Protein AF-A0A0M4FE87-F1 (afdb_monomer_lite)

Structure (mmCIF, N/CA/C/O backbone):
data_AF-A0A0M4FE87-F1
#
_entry.id   AF-A0A0M4FE87-F1
#
loop_
_atom_site.group_PDB
_atom_site.id
_atom_site.type_symbol
_atom_site.label_atom_id
_atom_site.label_alt_id
_atom_site.label_comp_id
_atom_site.label_asym_id
_atom_site.label_entity_id
_atom_site.label_seq_id
_atom_site.pdbx_PDB_ins_code
_atom_site.Cartn_x
_atom_site.Cartn_y
_atom_site.Cartn_z
_atom_site.occupancy
_atom_site.B_iso_or_equiv
_atom_site.auth_seq_id
_atom_site.auth_comp_id
_atom_site.auth_asym_id
_atom_site.auth_atom_id
_atom_site.pdbx_PDB_model_num
ATOM 1 N N . MET A 1 1 ? -13.147 4.457 15.188 1.00 75.31 1 MET A N 1
ATOM 2 C CA . MET A 1 1 ? -12.138 5.137 14.355 1.00 75.31 1 MET A CA 1
ATOM 3 C C . MET A 1 1 ? -10.711 4.751 14.747 1.00 75.31 1 MET A C 1
ATOM 5 O O . MET A 1 1 ? -9.783 5.301 14.177 1.00 75.31 1 MET A O 1
ATOM 9 N N . ILE A 1 2 ? -10.506 3.809 15.681 1.00 89.44 2 ILE A N 1
ATOM 10 C CA . ILE A 1 2 ? -9.170 3.421 16.162 1.00 89.44 2 ILE A CA 1
ATOM 11 C C . ILE A 1 2 ? -8.354 2.750 15.044 1.00 89.44 2 ILE A C 1
ATOM 13 O O . ILE A 1 2 ? -7.208 3.130 14.808 1.00 89.44 2 ILE A O 1
ATOM 17 N N . TYR A 1 3 ? -8.971 1.835 14.291 1.00 93.88 3 TYR A N 1
ATOM 18 C CA . TYR A 1 3 ? -8.348 1.152 13.157 1.00 93.88 3 TYR A CA 1
ATOM 19 C C . TYR A 1 3 ? -7.984 2.132 12.033 1.00 93.88 3 TYR A C 1
ATOM 21 O O . TYR A 1 3 ? -6.895 2.043 11.464 1.00 93.88 3 TYR A O 1
ATOM 29 N N . ILE A 1 4 ? -8.859 3.100 11.734 1.00 94.62 4 ILE A N 1
ATOM 30 C CA . ILE A 1 4 ? -8.594 4.134 10.722 1.00 94.62 4 ILE A CA 1
ATOM 31 C C . ILE A 1 4 ? -7.387 4.975 11.130 1.00 94.62 4 ILE A C 1
ATOM 33 O O . ILE A 1 4 ? -6.476 5.142 10.322 1.00 94.62 4 ILE A O 1
ATOM 37 N N . GLU A 1 5 ? -7.343 5.491 12.363 1.00 94.88 5 GLU A N 1
ATOM 38 C CA . GLU A 1 5 ? -6.195 6.297 12.800 1.00 94.88 5 GLU A CA 1
ATOM 39 C C . GLU A 1 5 ? -4.892 5.490 12.755 1.00 94.88 5 GLU A C 1
ATOM 41 O O . GLU A 1 5 ? -3.869 6.013 12.310 1.00 94.88 5 GLU A O 1
ATOM 46 N N . LYS A 1 6 ? -4.928 4.207 13.147 1.00 96.19 6 LYS A N 1
ATOM 47 C CA . LYS A 1 6 ? -3.761 3.312 13.104 1.00 96.19 6 LYS A CA 1
ATOM 48 C C . LYS A 1 6 ? -3.289 3.035 11.673 1.00 96.19 6 LYS A C 1
ATOM 50 O O . LYS A 1 6 ? -2.085 2.976 11.417 1.00 96.19 6 LYS A O 1
ATOM 55 N N . LEU A 1 7 ? -4.209 2.909 10.715 1.00 97.31 7 LEU A N 1
ATOM 56 C CA . LEU A 1 7 ? -3.867 2.783 9.297 1.00 97.31 7 LEU A CA 1
ATOM 57 C C . LEU A 1 7 ? -3.213 4.065 8.771 1.00 97.31 7 LEU A C 1
ATOM 59 O O . LEU A 1 7 ? -2.173 4.008 8.115 1.00 97.31 7 LEU A O 1
ATOM 63 N N . ILE A 1 8 ? -3.808 5.225 9.063 1.00 97.56 8 ILE A N 1
ATOM 64 C CA . ILE A 1 8 ? -3.286 6.519 8.613 1.00 97.56 8 ILE A CA 1
ATOM 65 C C . ILE A 1 8 ? -1.895 6.775 9.197 1.00 97.56 8 ILE A C 1
ATOM 67 O O . ILE A 1 8 ? -0.996 7.170 8.451 1.00 97.56 8 ILE A O 1
ATOM 71 N N . SER A 1 9 ? -1.684 6.501 10.485 1.00 97.44 9 SER A N 1
ATOM 72 C CA . SER A 1 9 ? -0.366 6.640 11.110 1.00 97.44 9 SER A CA 1
ATOM 73 C C . SER A 1 9 ? 0.657 5.668 10.517 1.00 97.44 9 SER A C 1
ATOM 75 O O . SER A 1 9 ? 1.784 6.076 10.246 1.00 97.44 9 SER A O 1
ATOM 77 N N . SER A 1 10 ? 0.259 4.432 10.204 1.00 98.12 10 SER A N 1
ATOM 78 C CA . SER A 1 10 ? 1.128 3.444 9.546 1.00 98.12 10 SER A CA 1
ATOM 79 C C . SER A 1 10 ? 1.558 3.887 8.142 1.00 98.12 10 SER A C 1
ATOM 81 O O . SER A 1 10 ? 2.725 3.757 7.778 1.00 98.12 10 SER A O 1
ATOM 83 N N . LEU A 1 11 ? 0.653 4.478 7.355 1.00 97.56 11 LEU A N 1
ATOM 84 C CA . LEU A 1 11 ? 0.981 5.041 6.038 1.00 97.56 11 LEU A CA 1
ATOM 85 C C . LEU A 1 11 ? 1.910 6.261 6.140 1.00 97.56 11 LEU A C 1
ATOM 87 O O . LEU A 1 11 ? 2.809 6.431 5.314 1.00 97.56 11 LEU A O 1
ATOM 91 N N . GLN A 1 12 ? 1.715 7.107 7.156 1.00 97.19 12 GLN A N 1
ATOM 92 C CA . GLN A 1 12 ? 2.614 8.231 7.441 1.00 97.19 12 GLN A CA 1
ATOM 93 C C . GLN A 1 12 ? 4.005 7.751 7.848 1.00 97.19 12 GLN A C 1
ATOM 95 O O . GLN A 1 12 ? 5.005 8.281 7.359 1.00 97.19 12 GLN A O 1
ATOM 100 N N . GLU A 1 13 ? 4.068 6.749 8.723 1.00 97.88 13 GLU A N 1
ATOM 101 C CA . GLU A 1 13 ? 5.312 6.129 9.164 1.00 97.88 13 GLU A CA 1
ATOM 102 C C . GLU A 1 13 ? 6.061 5.521 7.980 1.00 97.88 13 GLU A C 1
ATOM 104 O O . GLU A 1 13 ? 7.249 5.791 7.812 1.00 97.88 13 GLU A O 1
ATOM 109 N N . TRP A 1 14 ? 5.359 4.792 7.111 1.00 97.62 14 TRP A N 1
ATOM 110 C CA . TRP A 1 14 ? 5.931 4.211 5.899 1.00 97.62 14 TRP A CA 1
ATOM 111 C C . TRP A 1 14 ? 6.527 5.292 4.997 1.00 97.62 14 TRP A C 1
ATOM 113 O O . TRP A 1 14 ? 7.702 5.228 4.635 1.00 97.62 14 TRP A O 1
ATOM 123 N N . ASN A 1 15 ? 5.759 6.350 4.723 1.00 96.12 15 ASN A N 1
ATOM 124 C CA . ASN A 1 15 ? 6.209 7.470 3.898 1.00 96.12 15 ASN A CA 1
ATOM 125 C C . ASN A 1 15 ? 7.463 8.149 4.475 1.00 96.12 15 ASN A C 1
ATOM 127 O O . ASN A 1 15 ? 8.320 8.601 3.718 1.00 96.12 15 ASN A O 1
ATOM 131 N N . LYS A 1 16 ? 7.575 8.214 5.806 1.00 96.44 16 LYS A N 1
ATOM 132 C CA . LYS A 1 16 ? 8.738 8.777 6.497 1.00 96.44 16 LYS A CA 1
ATOM 133 C C . LYS A 1 16 ? 9.947 7.837 6.474 1.00 96.44 16 LYS A C 1
ATOM 135 O O . LYS A 1 16 ? 11.055 8.320 6.270 1.00 96.44 16 LYS A O 1
ATOM 140 N N . LYS A 1 17 ? 9.751 6.536 6.715 1.00 96.31 17 LYS A N 1
ATOM 141 C CA . LYS A 1 17 ? 10.834 5.541 6.793 1.00 96.31 17 LYS A CA 1
ATOM 142 C C . LYS A 1 17 ? 11.481 5.279 5.433 1.00 96.31 17 LYS A C 1
ATOM 144 O O . LYS A 1 17 ? 12.700 5.186 5.373 1.00 96.31 17 LYS A O 1
ATOM 149 N N . VAL A 1 18 ? 10.689 5.201 4.360 1.00 94.31 18 VAL A N 1
ATOM 150 C CA . VAL A 1 18 ? 11.221 4.999 3.000 1.00 94.31 18 VAL A CA 1
ATOM 151 C C . VAL A 1 18 ? 11.892 6.277 2.469 1.00 94.31 18 VAL A C 1
ATOM 153 O O . VAL A 1 18 ? 12.924 6.212 1.808 1.00 94.31 18 VAL A O 1
ATOM 156 N N . GLY A 1 19 ? 11.352 7.455 2.795 1.00 90.12 19 GLY A N 1
ATOM 157 C CA . GLY A 1 19 ? 11.954 8.733 2.412 1.00 90.12 19 GLY A CA 1
ATOM 158 C C . GLY A 1 19 ? 11.876 9.016 0.906 1.00 90.12 19 GLY A C 1
ATOM 159 O O . GLY A 1 19 ? 10.850 8.772 0.270 1.00 90.12 19 GLY A O 1
ATOM 160 N N . GLU A 1 20 ? 12.942 9.596 0.348 1.00 84.81 20 GLU A N 1
ATOM 161 C CA . GLU A 1 20 ? 13.027 9.970 -1.075 1.00 84.81 20 GLU A CA 1
ATOM 162 C C . GLU A 1 20 ? 13.449 8.801 -1.981 1.00 84.81 20 GLU A C 1
ATOM 164 O O . GLU A 1 20 ? 13.150 8.802 -3.173 1.00 84.81 20 GLU A O 1
ATOM 169 N N . GLU A 1 21 ? 14.085 7.777 -1.411 1.00 83.12 21 GLU A N 1
ATOM 170 C CA . GLU A 1 21 ? 14.554 6.571 -2.100 1.00 83.12 21 GLU A CA 1
ATOM 171 C C . GLU A 1 21 ? 13.414 5.558 -2.293 1.00 83.12 21 GLU A C 1
ATOM 173 O O . GLU A 1 21 ? 13.375 4.492 -1.677 1.00 83.12 21 GLU A O 1
ATOM 178 N N . ARG A 1 22 ? 12.444 5.925 -3.138 1.00 91.56 22 ARG A N 1
ATOM 179 C CA . ARG A 1 22 ? 11.200 5.172 -3.339 1.00 91.56 22 ARG A CA 1
ATOM 180 C C . ARG A 1 22 ? 10.781 5.089 -4.800 1.00 91.56 22 ARG A C 1
ATOM 182 O O . ARG A 1 22 ? 11.026 6.000 -5.587 1.00 91.56 22 ARG A O 1
ATOM 189 N N . ILE A 1 23 ? 10.075 4.018 -5.135 1.00 93.44 23 ILE A N 1
ATOM 190 C CA . ILE A 1 23 ? 9.391 3.834 -6.420 1.00 93.44 23 ILE A CA 1
ATOM 191 C C . ILE A 1 23 ? 7.979 4.411 -6.332 1.00 93.44 23 ILE A C 1
ATOM 193 O O . ILE A 1 23 ? 7.503 5.078 -7.251 1.00 93.44 23 ILE A O 1
ATOM 197 N N . THR A 1 24 ? 7.300 4.150 -5.220 1.00 94.00 24 THR A N 1
ATOM 198 C CA . THR A 1 24 ? 5.885 4.435 -5.048 1.00 94.00 24 THR A CA 1
ATOM 199 C C . THR A 1 24 ? 5.715 5.685 -4.186 1.00 94.00 24 THR A C 1
ATOM 201 O O . THR A 1 24 ? 6.097 5.685 -3.022 1.00 94.00 24 THR A O 1
ATOM 204 N N . PRO A 1 25 ? 5.127 6.785 -4.681 1.00 93.25 25 PRO A N 1
ATOM 205 C CA . PRO A 1 25 ? 4.783 7.907 -3.815 1.00 93.25 25 PRO A CA 1
ATOM 206 C C . PRO A 1 25 ? 3.601 7.541 -2.903 1.00 93.25 25 PRO A C 1
ATOM 208 O O . PRO A 1 25 ? 2.735 6.751 -3.282 1.00 93.25 25 PRO A O 1
ATOM 211 N N . LEU A 1 26 ? 3.498 8.180 -1.731 1.00 93.50 26 LEU A N 1
ATOM 212 C CA . LEU A 1 26 ? 2.361 7.982 -0.817 1.00 93.50 26 LEU A CA 1
ATOM 213 C C . LEU A 1 26 ? 1.006 8.223 -1.499 1.00 93.50 26 LEU A C 1
ATOM 215 O O . LEU A 1 26 ? 0.054 7.482 -1.265 1.00 93.50 26 LEU A O 1
ATOM 219 N N . SER A 1 27 ? 0.925 9.237 -2.364 1.00 91.81 27 SER A N 1
ATOM 220 C CA . SER A 1 27 ? -0.273 9.495 -3.165 1.00 91.81 27 SER A CA 1
ATOM 221 C C . SER A 1 27 ? -0.641 8.300 -4.045 1.00 91.81 27 SER A C 1
ATOM 223 O O . SER A 1 27 ? -1.815 7.972 -4.128 1.00 91.81 27 SER A O 1
ATOM 225 N N . GLY A 1 28 ? 0.340 7.594 -4.619 1.00 91.31 28 GLY A N 1
ATOM 226 C CA . GLY A 1 28 ? 0.123 6.386 -5.416 1.00 91.31 28 GLY A CA 1
ATOM 227 C C . GLY A 1 28 ? -0.470 5.229 -4.608 1.00 91.31 28 GLY A C 1
ATOM 228 O O . GLY A 1 28 ? -1.444 4.619 -5.048 1.00 91.31 28 GLY A O 1
ATOM 229 N N . LEU A 1 29 ? 0.047 4.969 -3.400 1.00 92.06 29 LEU A N 1
ATOM 230 C CA . LEU A 1 29 ? -0.527 3.954 -2.501 1.00 92.06 29 LEU A CA 1
ATOM 231 C C . LEU A 1 29 ? -1.956 4.291 -2.082 1.00 92.06 29 LEU A C 1
ATOM 233 O O . LEU A 1 29 ? -2.827 3.424 -2.038 1.00 92.06 29 LEU A O 1
ATOM 237 N N . VAL A 1 30 ? -2.205 5.562 -1.780 1.00 92.12 30 VAL A N 1
ATOM 238 C CA . VAL A 1 30 ? -3.542 6.021 -1.417 1.00 92.12 30 VAL A CA 1
ATOM 239 C C . VAL A 1 30 ? -4.499 5.920 -2.600 1.00 92.12 30 VAL A C 1
ATOM 241 O O . VAL A 1 30 ? -5.620 5.451 -2.420 1.00 92.12 30 VAL A O 1
ATOM 244 N N . SER A 1 31 ? -4.075 6.305 -3.805 1.00 88.75 31 SER A N 1
ATOM 245 C CA . SER A 1 31 ? -4.880 6.140 -5.016 1.00 88.75 31 SER A CA 1
ATOM 246 C C . SER A 1 31 ? -5.240 4.676 -5.249 1.00 88.75 31 SER A C 1
ATOM 248 O O . SER A 1 31 ? -6.393 4.387 -5.552 1.00 88.75 31 SER A O 1
ATOM 250 N N . LEU A 1 32 ? -4.298 3.748 -5.048 1.00 90.38 32 LEU A N 1
ATOM 251 C CA . LEU A 1 32 ? -4.565 2.311 -5.133 1.00 90.38 32 LEU A CA 1
ATOM 252 C C . LEU A 1 32 ? -5.671 1.882 -4.154 1.00 90.38 32 LEU A C 1
ATOM 254 O O . LEU A 1 32 ? -6.611 1.197 -4.557 1.00 90.38 32 LEU A O 1
ATOM 258 N N . ALA A 1 33 ? -5.582 2.302 -2.889 1.00 91.69 33 ALA A N 1
ATOM 259 C CA . ALA A 1 33 ? -6.599 1.999 -1.884 1.00 91.69 33 ALA A CA 1
ATOM 260 C C . ALA A 1 33 ? -7.966 2.592 -2.257 1.00 91.69 33 ALA A C 1
ATOM 262 O O . ALA A 1 33 ? -8.973 1.890 -2.234 1.00 91.69 33 ALA A O 1
ATOM 263 N N . LEU A 1 34 ? -8.003 3.861 -2.664 1.00 88.88 34 LEU A N 1
ATOM 264 C CA . LEU A 1 34 ? -9.232 4.548 -3.065 1.00 88.88 34 LEU A CA 1
ATOM 265 C C . LEU A 1 34 ? -9.902 3.900 -4.283 1.00 88.88 34 LEU A C 1
ATOM 267 O O . LEU A 1 34 ? -11.125 3.783 -4.297 1.00 88.88 34 LEU A O 1
ATOM 271 N N . LEU A 1 35 ? -9.122 3.443 -5.269 1.00 87.06 35 LEU A N 1
ATOM 272 C CA . LEU A 1 35 ? -9.647 2.727 -6.435 1.00 87.06 35 LEU A CA 1
ATOM 273 C C . LEU A 1 35 ? -10.390 1.449 -6.030 1.00 87.06 35 LEU A C 1
ATOM 275 O O . LEU A 1 35 ? -11.436 1.153 -6.599 1.00 87.06 35 LEU A O 1
ATOM 279 N N . GLN A 1 36 ? -9.888 0.717 -5.032 1.00 86.44 36 GLN A N 1
ATOM 280 C CA . GLN A 1 36 ? -10.544 -0.500 -4.536 1.00 86.44 36 GLN A CA 1
ATOM 281 C C . GLN A 1 36 ? -11.759 -0.218 -3.653 1.00 86.44 36 GLN A C 1
ATOM 283 O O . GLN A 1 36 ? -12.726 -0.972 -3.677 1.00 86.44 36 GLN A O 1
ATOM 288 N N . LEU A 1 37 ? -11.735 0.877 -2.893 1.00 87.00 37 LEU A N 1
ATOM 289 C CA . LEU A 1 37 ? -12.882 1.311 -2.091 1.00 87.00 37 LEU A CA 1
ATOM 290 C C . LEU A 1 37 ? -14.036 1.864 -2.946 1.00 87.00 37 LEU A C 1
ATOM 292 O O . LEU A 1 37 ? -15.132 2.083 -2.423 1.00 87.00 37 LEU A O 1
ATOM 296 N N . GLY A 1 38 ? -13.785 2.111 -4.236 1.00 75.19 38 GLY A N 1
ATOM 297 C CA . GLY A 1 38 ? -14.723 2.709 -5.179 1.00 75.19 38 GLY A CA 1
ATOM 298 C C . GLY A 1 38 ? -15.051 4.162 -4.831 1.00 75.19 38 GLY A C 1
ATOM 299 O O . GLY A 1 38 ? -15.092 4.547 -3.665 1.00 75.19 38 GLY A O 1
ATOM 300 N N . SER A 1 39 ? -15.273 4.997 -5.842 1.00 66.19 39 SER A N 1
ATOM 301 C CA . SER A 1 39 ? -15.938 6.302 -5.718 1.00 66.19 39 SER A CA 1
ATOM 302 C C . SER A 1 39 ? -16.072 6.913 -7.106 1.00 66.19 39 SER A C 1
ATOM 304 O O . SER A 1 39 ? -15.093 6.955 -7.850 1.00 66.19 39 SER A O 1
ATOM 306 N N . GLU A 1 40 ? -17.253 7.421 -7.443 1.00 60.47 40 GLU A N 1
ATOM 307 C CA . GLU A 1 40 ? -17.470 8.171 -8.687 1.00 60.47 40 GLU A CA 1
ATOM 308 C C . GLU A 1 40 ? -17.095 9.660 -8.543 1.00 60.47 40 GLU A C 1
ATOM 310 O O . GLU A 1 40 ? -17.037 10.384 -9.534 1.00 60.47 40 GLU A O 1
ATOM 315 N N . GLU A 1 41 ? -16.809 10.128 -7.321 1.00 69.19 41 GLU A N 1
ATOM 316 C CA . GLU A 1 41 ? -16.730 11.562 -7.010 1.00 69.19 41 GLU A CA 1
ATOM 317 C C . GLU A 1 41 ? -15.306 12.102 -6.802 1.00 69.19 41 GLU A C 1
ATOM 319 O O . GLU A 1 41 ? -15.122 13.320 -6.794 1.00 69.19 41 GLU A O 1
ATOM 324 N N . TYR A 1 42 ? -14.289 11.246 -6.637 1.00 69.50 42 TYR A N 1
ATOM 325 C CA . TYR A 1 42 ? -12.923 11.723 -6.376 1.00 69.50 42 TYR A CA 1
ATOM 326 C C . TYR A 1 42 ? -12.189 12.109 -7.657 1.00 69.50 42 TYR A C 1
ATOM 328 O O . TYR A 1 42 ? -12.059 11.318 -8.592 1.00 69.50 42 TYR A O 1
ATOM 336 N N . LYS A 1 43 ? -11.643 13.325 -7.6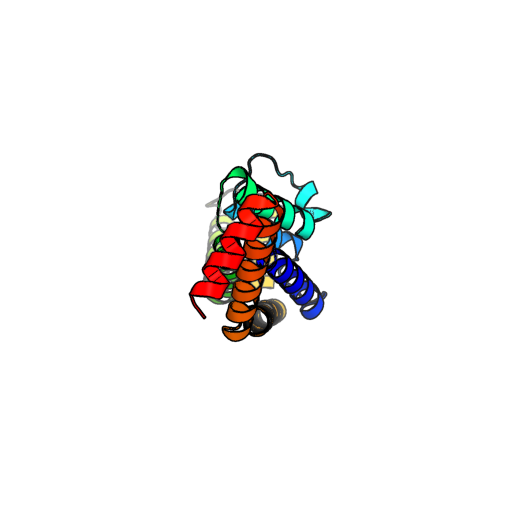64 1.00 74.50 43 LYS A N 1
ATOM 337 C CA . LYS A 1 43 ? -10.811 13.851 -8.744 1.00 74.50 43 LYS A CA 1
ATOM 338 C C . LYS A 1 43 ? -9.336 13.613 -8.474 1.00 74.50 43 LYS A C 1
ATOM 340 O O . LYS A 1 43 ? -8.912 13.341 -7.351 1.00 74.50 43 LYS A O 1
ATOM 345 N N . ALA A 1 44 ?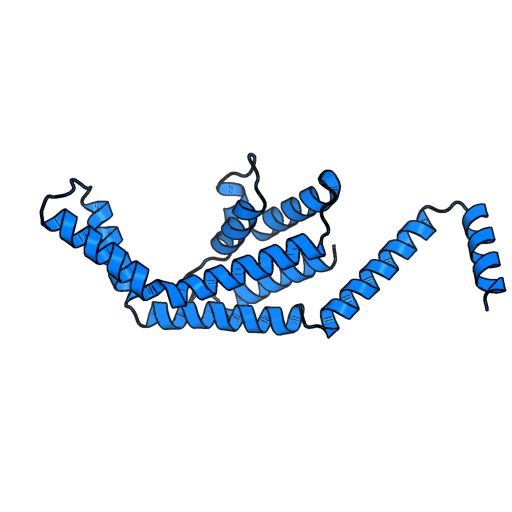 -8.539 13.807 -9.525 1.00 71.00 44 ALA A N 1
ATOM 346 C CA . ALA A 1 44 ? -7.092 13.685 -9.456 1.00 71.00 44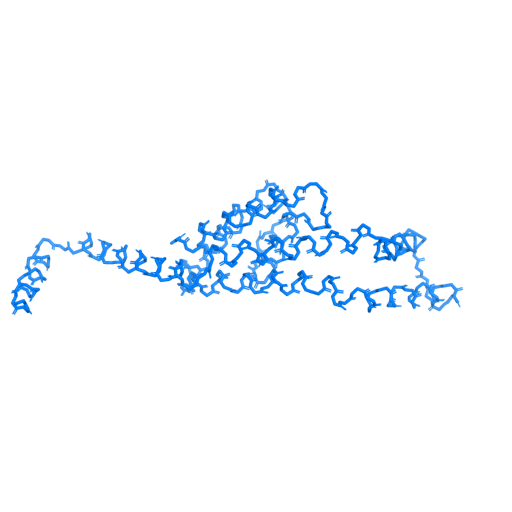 ALA A CA 1
ATOM 347 C C . ALA A 1 44 ? -6.453 14.551 -8.360 1.00 71.00 44 ALA A C 1
ATOM 349 O O . ALA A 1 44 ? -5.541 14.129 -7.648 1.00 71.00 44 ALA A O 1
ATOM 350 N N . GLU A 1 45 ? -6.978 15.763 -8.201 1.00 76.81 45 GLU A N 1
ATOM 351 C CA . GLU A 1 45 ? -6.464 16.753 -7.261 1.00 76.81 45 GLU A CA 1
ATOM 352 C C . GLU A 1 45 ? -6.685 16.365 -5.788 1.00 76.81 45 GLU A C 1
ATOM 354 O O . GLU A 1 45 ? -5.889 16.750 -4.923 1.00 76.81 45 GLU A O 1
ATOM 359 N N . ASP A 1 46 ? -7.730 15.584 -5.493 1.00 72.56 46 ASP A N 1
ATOM 360 C CA . ASP A 1 46 ? -8.133 15.250 -4.122 1.00 72.56 46 ASP A CA 1
ATOM 361 C C . ASP A 1 46 ? -7.111 14.341 -3.429 1.00 72.56 46 ASP A C 1
ATOM 363 O O . ASP A 1 46 ? -6.856 14.468 -2.228 1.00 72.56 46 ASP A O 1
ATOM 367 N N . TYR A 1 47 ? -6.488 13.432 -4.181 1.00 71.75 47 TYR A N 1
ATOM 368 C CA . TYR A 1 47 ? -5.476 12.516 -3.652 1.00 71.75 47 TYR A CA 1
ATOM 369 C C . TYR A 1 47 ? -4.040 13.018 -3.828 1.00 71.75 47 TYR A C 1
ATOM 371 O O . TYR A 1 47 ? -3.143 12.519 -3.152 1.00 71.75 47 TYR A O 1
ATOM 379 N N . GLN A 1 48 ? -3.787 14.008 -4.688 1.00 76.81 48 GLN A N 1
ATOM 380 C CA . GLN A 1 48 ? -2.450 14.598 -4.811 1.00 76.81 48 GLN A CA 1
ATOM 381 C C . GLN A 1 48 ? -2.129 15.549 -3.654 1.00 76.81 48 GLN A C 1
ATOM 383 O O . GLN A 1 48 ? -1.025 15.501 -3.117 1.00 76.81 48 GLN A O 1
ATOM 388 N N . ASN A 1 49 ? -3.093 16.376 -3.239 1.00 81.44 49 ASN A N 1
ATOM 389 C CA . ASN A 1 49 ? -2.849 17.414 -2.234 1.00 81.44 49 ASN A CA 1
ATOM 390 C C . ASN A 1 49 ? -2.996 16.907 -0.795 1.00 81.44 49 ASN A C 1
ATOM 392 O O . ASN A 1 49 ? -2.217 17.287 0.073 1.00 81.44 49 ASN A O 1
ATOM 396 N N . ASN A 1 50 ? -3.990 16.053 -0.529 1.00 87.81 50 ASN A N 1
ATOM 397 C CA . ASN A 1 50 ? -4.300 15.580 0.824 1.00 87.81 50 ASN A CA 1
ATOM 398 C C . ASN A 1 50 ? -4.615 14.071 0.867 1.00 87.81 50 ASN A C 1
ATOM 400 O O . ASN A 1 50 ? -5.667 13.688 1.389 1.00 87.81 50 ASN A O 1
ATOM 404 N N . PRO A 1 51 ? -3.714 13.195 0.374 1.00 90.75 51 PRO A N 1
ATOM 405 C CA . PRO A 1 51 ? -3.995 11.772 0.159 1.00 90.75 51 PRO A CA 1
ATOM 406 C C . PRO A 1 51 ? -4.601 11.083 1.389 1.00 90.75 51 PRO A C 1
ATOM 408 O O . PRO A 1 51 ? -5.674 10.487 1.327 1.00 90.75 51 PRO A O 1
ATOM 411 N N . LEU A 1 52 ? -3.960 11.220 2.547 1.00 94.50 52 LEU A N 1
ATOM 412 C CA . LEU A 1 52 ? -4.393 10.543 3.770 1.00 94.50 52 LEU A CA 1
ATOM 413 C C . LEU A 1 52 ? -5.740 11.045 4.297 1.00 94.50 52 LEU A C 1
ATOM 415 O O . LEU A 1 52 ? -6.539 10.253 4.789 1.00 94.50 52 LEU A O 1
ATOM 419 N N . SER A 1 53 ? -6.007 12.350 4.179 1.00 93.00 53 SER A N 1
ATOM 420 C CA . SER A 1 53 ? -7.300 12.916 4.579 1.00 93.00 53 SER A CA 1
ATOM 421 C C . SER A 1 53 ? -8.418 12.392 3.682 1.00 93.00 53 SER A C 1
ATOM 423 O O . SER A 1 53 ? -9.483 12.032 4.177 1.00 93.00 53 SER A O 1
ATOM 425 N N . THR A 1 54 ? -8.160 12.298 2.377 1.00 91.31 54 THR A N 1
ATOM 426 C CA . THR A 1 54 ? -9.104 11.757 1.394 1.00 91.31 54 THR A CA 1
ATOM 427 C C . THR A 1 54 ? -9.397 10.282 1.665 1.00 91.31 54 THR A C 1
ATOM 429 O O . THR A 1 54 ? -10.565 9.902 1.739 1.00 91.31 54 THR A O 1
ATOM 432 N N . LEU A 1 55 ? -8.365 9.471 1.923 1.00 92.81 55 LEU A N 1
ATOM 433 C CA . LEU A 1 55 ? -8.535 8.068 2.311 1.00 92.81 55 LEU A CA 1
ATOM 434 C C . LEU A 1 55 ? -9.366 7.925 3.588 1.00 92.81 55 LEU A C 1
ATOM 436 O O . LEU A 1 55 ? -10.348 7.187 3.604 1.00 92.81 55 LEU A O 1
ATOM 440 N N . LYS A 1 56 ? -9.013 8.675 4.636 1.00 94.50 56 LYS A N 1
ATOM 441 C CA . LYS A 1 56 ? -9.735 8.675 5.911 1.00 94.50 56 LYS A CA 1
ATOM 442 C C . LYS A 1 56 ? -11.214 9.004 5.724 1.00 94.50 56 LYS A C 1
ATOM 444 O O . LYS A 1 56 ? -12.063 8.234 6.159 1.00 94.50 56 LYS A O 1
ATOM 449 N N . LYS A 1 57 ? -11.525 10.097 5.019 1.00 92.12 57 LYS A N 1
ATOM 450 C CA . LYS A 1 57 ? -12.909 10.509 4.735 1.00 92.12 57 LYS A CA 1
ATOM 451 C C . LYS A 1 57 ? -13.682 9.438 3.973 1.00 92.12 57 LYS A C 1
ATOM 453 O O . LYS A 1 57 ? -14.859 9.232 4.260 1.00 92.12 57 LYS A O 1
ATOM 458 N N . ARG A 1 58 ? -13.043 8.747 3.022 1.00 91.88 58 ARG A N 1
ATOM 459 C CA . ARG A 1 58 ? -13.702 7.664 2.284 1.00 91.88 58 ARG A CA 1
ATOM 460 C C . ARG A 1 58 ? -14.019 6.478 3.190 1.00 91.88 58 ARG A C 1
ATOM 462 O O . ARG A 1 58 ? -15.1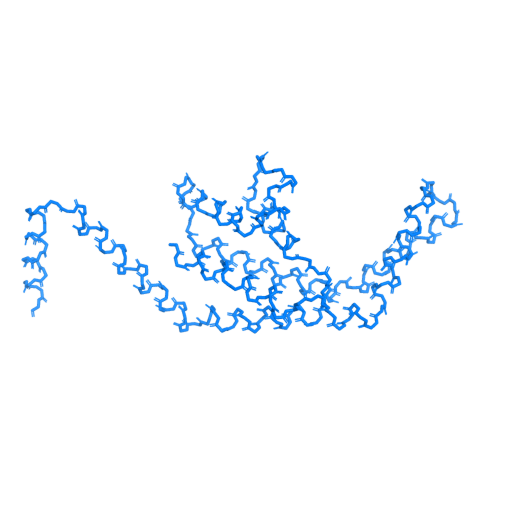41 5.987 3.156 1.00 91.88 58 ARG A O 1
ATOM 469 N N . ILE A 1 59 ? -13.074 6.050 4.026 1.00 93.38 59 ILE A N 1
ATOM 470 C CA . ILE A 1 59 ? -13.311 4.948 4.969 1.00 93.38 59 ILE A CA 1
ATOM 471 C C . ILE A 1 59 ? -14.410 5.333 5.973 1.00 93.38 59 ILE A C 1
ATOM 473 O O . ILE A 1 59 ? -15.324 4.549 6.212 1.00 93.38 59 ILE A O 1
ATOM 477 N N . GLU A 1 60 ? -14.387 6.562 6.499 1.00 93.00 60 GLU A N 1
ATOM 478 C CA . GLU A 1 60 ? -15.434 7.081 7.391 1.00 93.00 60 GLU A CA 1
ATOM 479 C C . GLU A 1 60 ? -16.812 7.130 6.714 1.00 93.00 60 GLU A C 1
ATOM 481 O O . GLU A 1 60 ? -17.817 6.813 7.351 1.00 93.00 60 GLU A O 1
ATOM 486 N N . TYR A 1 61 ? -16.876 7.507 5.432 1.00 92.19 61 TYR A N 1
ATOM 487 C CA . TYR A 1 61 ? -18.114 7.470 4.652 1.00 92.19 61 TYR A CA 1
ATOM 488 C C . TYR A 1 61 ? -18.656 6.042 4.559 1.00 92.19 61 TYR A C 1
ATOM 490 O O . TYR A 1 61 ? -19.818 5.815 4.885 1.00 92.19 61 TYR A O 1
ATOM 498 N N . LEU A 1 62 ? -17.819 5.081 4.158 1.00 92.50 62 LEU A N 1
ATOM 499 C CA . LEU A 1 62 ? -18.211 3.675 4.021 1.00 92.50 62 LEU A CA 1
ATOM 500 C C . LEU A 1 62 ? -18.687 3.094 5.358 1.00 92.50 62 LEU A C 1
ATOM 502 O O . LEU A 1 62 ? -19.693 2.390 5.422 1.00 92.50 62 LEU A O 1
ATOM 506 N N . GLN A 1 63 ? -18.016 3.455 6.450 1.00 91.12 63 GLN A N 1
ATOM 507 C CA . GLN A 1 63 ? -18.411 3.043 7.792 1.00 91.12 63 GLN A CA 1
ATOM 508 C C . GLN A 1 63 ? -19.778 3.610 8.196 1.00 91.12 63 GLN A C 1
ATOM 510 O O . GLN A 1 63 ? -20.609 2.888 8.743 1.00 91.12 63 GLN A O 1
ATOM 515 N N . ARG A 1 64 ? -20.019 4.906 7.966 1.00 90.25 64 ARG A N 1
ATOM 516 C CA . ARG A 1 64 ? -21.224 5.593 8.465 1.00 90.25 64 ARG A CA 1
ATOM 517 C C . ARG A 1 64 ? -22.445 5.407 7.573 1.00 90.25 64 ARG A C 1
ATOM 519 O O . ARG A 1 64 ? -23.544 5.258 8.093 1.00 90.25 64 ARG A O 1
ATOM 526 N N . ASN A 1 65 ? -22.255 5.439 6.258 1.00 90.38 65 ASN A N 1
ATOM 527 C CA . ASN A 1 65 ? -23.350 5.470 5.289 1.00 90.38 65 ASN A CA 1
ATOM 528 C C . ASN A 1 65 ? -23.636 4.094 4.685 1.00 90.38 65 ASN A C 1
ATOM 530 O O . ASN A 1 65 ? -24.781 3.810 4.354 1.00 90.38 65 ASN A O 1
ATOM 534 N N . GLU A 1 66 ? -22.622 3.232 4.584 1.00 89.12 66 GLU A N 1
ATOM 535 C CA . GLU A 1 66 ? -22.769 1.871 4.049 1.00 89.12 66 GLU A CA 1
ATOM 536 C C . GLU A 1 66 ? -22.678 0.794 5.143 1.00 89.12 66 GLU A C 1
ATOM 538 O O . GLU A 1 66 ? -22.818 -0.393 4.862 1.00 89.12 66 GLU A O 1
ATOM 543 N N . SER A 1 67 ? -22.509 1.199 6.411 1.00 89.44 67 SER A N 1
ATOM 544 C CA . SER A 1 67 ? -22.453 0.303 7.579 1.00 89.44 67 SER A CA 1
ATOM 545 C C . SER A 1 67 ? -21.375 -0.785 7.476 1.00 89.44 67 SER A C 1
ATOM 547 O O . SER A 1 67 ? -21.525 -1.872 8.035 1.00 89.44 67 SER A O 1
ATOM 549 N N . ILE A 1 68 ? -20.277 -0.508 6.766 1.00 89.94 68 ILE A N 1
ATOM 550 C CA . ILE A 1 68 ? -19.164 -1.452 6.637 1.00 89.94 68 ILE A CA 1
ATOM 551 C C . ILE A 1 68 ? -18.277 -1.372 7.884 1.00 89.94 68 ILE A C 1
ATOM 553 O O . ILE A 1 68 ? -17.923 -0.287 8.353 1.00 89.94 68 ILE A O 1
ATOM 557 N N . PHE A 1 69 ? -17.888 -2.529 8.421 1.00 89.75 69 PHE A N 1
ATOM 558 C CA . PHE A 1 69 ? -17.005 -2.595 9.581 1.00 89.75 69 PHE A CA 1
ATOM 559 C C . PHE A 1 69 ? -15.637 -1.971 9.291 1.00 89.75 69 PHE A C 1
ATOM 561 O O . PHE A 1 69 ? -14.995 -2.250 8.279 1.00 89.75 69 PHE A O 1
ATOM 568 N N . GLU A 1 70 ? -15.181 -1.147 10.230 1.00 90.50 70 GLU A N 1
ATOM 569 C CA . GLU A 1 70 ? -13.922 -0.410 10.138 1.00 90.50 70 GLU A CA 1
ATOM 570 C C . GLU A 1 70 ? -12.715 -1.340 9.966 1.00 90.50 70 GLU A C 1
ATOM 572 O O . GLU A 1 70 ? -11.897 -1.144 9.070 1.00 90.50 70 GLU A O 1
ATOM 577 N N . GLU A 1 71 ? -12.655 -2.383 10.794 1.00 91.62 71 GLU A N 1
ATOM 578 C CA . GLU A 1 71 ? -11.626 -3.421 10.757 1.00 91.62 71 GLU A CA 1
ATOM 579 C C . GLU A 1 71 ? -11.547 -4.083 9.375 1.00 91.62 71 GLU A C 1
ATOM 581 O O . GLU A 1 71 ? -10.463 -4.233 8.815 1.00 91.62 71 GLU A O 1
ATOM 586 N N . PHE A 1 72 ? -12.698 -4.426 8.786 1.00 92.56 72 PHE A N 1
ATOM 587 C CA . PHE A 1 72 ? -12.758 -5.065 7.474 1.00 92.56 72 PHE A CA 1
ATOM 588 C C . PHE A 1 72 ? -12.164 -4.170 6.379 1.00 92.56 72 PHE A C 1
ATOM 590 O O . PHE A 1 72 ? -11.344 -4.629 5.581 1.00 92.56 72 PHE A O 1
ATOM 597 N N . LEU A 1 73 ? -12.526 -2.882 6.367 1.00 94.19 73 LEU A N 1
ATOM 598 C CA . LEU A 1 73 ? -11.988 -1.911 5.409 1.00 94.19 73 LEU A CA 1
ATOM 599 C C . LEU A 1 73 ? -10.472 -1.752 5.567 1.00 94.19 73 LEU A C 1
ATOM 601 O O . LEU A 1 73 ? -9.737 -1.789 4.580 1.00 94.19 73 LEU A O 1
ATOM 605 N N . VAL A 1 74 ? -9.998 -1.607 6.805 1.00 95.19 74 VAL A N 1
ATOM 606 C CA . VAL A 1 74 ? -8.573 -1.414 7.097 1.00 95.19 74 VAL A CA 1
ATOM 607 C C . VAL A 1 74 ? -7.757 -2.653 6.732 1.00 95.19 74 VAL A C 1
ATOM 609 O O . VAL A 1 74 ? -6.754 -2.527 6.028 1.00 95.19 74 VAL A O 1
ATOM 612 N N . ASN A 1 75 ? -8.212 -3.849 7.106 1.00 94.69 75 ASN A N 1
ATOM 613 C CA . ASN A 1 75 ? -7.549 -5.104 6.750 1.00 94.69 75 ASN A CA 1
ATOM 614 C C . ASN A 1 75 ? -7.512 -5.322 5.231 1.00 94.69 75 ASN A C 1
ATOM 616 O O . ASN A 1 75 ? -6.488 -5.753 4.695 1.00 94.69 75 ASN A O 1
ATOM 620 N N . GLY A 1 76 ? -8.586 -4.959 4.522 1.00 95.50 76 GLY A N 1
ATOM 621 C CA . GLY A 1 76 ? -8.625 -4.982 3.061 1.00 95.50 76 GLY A CA 1
ATOM 622 C C . GLY A 1 76 ? -7.559 -4.084 2.427 1.00 95.50 76 GLY A C 1
ATOM 623 O O . GLY A 1 76 ? -6.835 -4.521 1.532 1.00 95.50 76 GLY A O 1
ATOM 624 N N . ILE A 1 77 ? -7.398 -2.855 2.928 1.00 96.31 77 ILE A N 1
ATOM 625 C CA . ILE A 1 77 ? -6.369 -1.918 2.446 1.00 96.31 77 ILE A CA 1
ATOM 626 C C . ILE A 1 77 ? -4.962 -2.432 2.763 1.00 96.31 77 ILE A C 1
ATOM 628 O O . ILE A 1 77 ? -4.080 -2.373 1.905 1.00 96.31 77 ILE A O 1
ATOM 632 N N . ILE A 1 78 ? -4.741 -2.970 3.966 1.00 97.06 78 ILE A N 1
ATOM 633 C CA . ILE A 1 78 ? -3.441 -3.527 4.359 1.00 97.06 78 ILE A CA 1
ATOM 634 C C . ILE A 1 78 ? -3.032 -4.663 3.423 1.00 97.06 78 ILE A C 1
ATOM 636 O O . ILE A 1 78 ? -1.901 -4.694 2.927 1.00 97.06 78 ILE A O 1
ATOM 640 N N . PHE A 1 79 ? -3.965 -5.577 3.158 1.00 96.62 79 PHE A N 1
ATOM 641 C CA . PHE A 1 79 ? -3.757 -6.696 2.249 1.00 96.62 79 PHE A CA 1
ATOM 642 C C . PHE A 1 79 ? -3.478 -6.226 0.818 1.00 96.62 79 PHE A C 1
ATOM 644 O O . PHE A 1 79 ? -2.544 -6.708 0.177 1.00 96.62 79 PHE A O 1
ATOM 651 N N . LEU A 1 80 ? -4.240 -5.245 0.335 1.00 96.62 80 LEU A N 1
ATOM 652 C CA . LEU A 1 80 ? -4.059 -4.658 -0.988 1.00 96.62 80 LEU A CA 1
ATOM 653 C C . LEU A 1 80 ? -2.661 -4.054 -1.169 1.00 96.62 80 LEU A C 1
ATOM 655 O O . LEU A 1 80 ? -1.984 -4.361 -2.149 1.00 96.62 80 LEU A O 1
ATOM 659 N N . ILE A 1 81 ? -2.218 -3.221 -0.225 1.00 97.06 81 ILE A N 1
ATOM 660 C CA . ILE A 1 81 ? -0.901 -2.570 -0.282 1.00 97.06 81 ILE A CA 1
ATOM 661 C C . ILE A 1 81 ? 0.217 -3.614 -0.217 1.00 97.06 81 ILE A C 1
ATOM 663 O O . ILE A 1 81 ? 1.173 -3.551 -0.991 1.00 97.06 81 ILE A O 1
ATOM 667 N N . LYS A 1 82 ? 0.074 -4.619 0.655 1.00 97.19 82 LYS A N 1
ATOM 668 C CA . LYS A 1 82 ? 1.027 -5.730 0.744 1.00 97.19 82 LYS A CA 1
ATOM 669 C C . LYS A 1 82 ? 1.165 -6.462 -0.592 1.00 97.19 82 LYS A C 1
ATOM 671 O O . LYS A 1 82 ? 2.284 -6.721 -1.030 1.00 97.19 82 LYS A O 1
ATOM 676 N N . ASN A 1 83 ? 0.045 -6.776 -1.242 1.00 97.12 83 ASN A N 1
ATOM 677 C CA . ASN A 1 83 ? 0.057 -7.453 -2.537 1.00 97.12 83 ASN A CA 1
ATOM 678 C C . ASN A 1 83 ? 0.660 -6.585 -3.634 1.00 97.12 83 ASN A C 1
ATOM 680 O O . ASN A 1 83 ? 1.422 -7.097 -4.443 1.00 97.12 83 ASN A O 1
ATOM 684 N N . TYR A 1 84 ? 0.371 -5.283 -3.638 1.00 96.69 84 TYR A N 1
ATOM 685 C CA . TYR A 1 84 ? 0.974 -4.352 -4.586 1.00 96.69 84 TYR A CA 1
ATOM 686 C C . TYR A 1 84 ? 2.504 -4.360 -4.495 1.00 96.69 84 TYR A C 1
ATOM 688 O O . TYR A 1 84 ? 3.176 -4.546 -5.507 1.00 96.69 84 TYR A O 1
ATOM 696 N N . PHE A 1 85 ? 3.067 -4.239 -3.291 1.00 97.50 85 PHE A N 1
ATOM 697 C CA . PHE A 1 85 ? 4.520 -4.290 -3.121 1.00 97.50 85 PHE A CA 1
ATOM 698 C C . PHE A 1 85 ? 5.112 -5.650 -3.488 1.00 97.50 85 PHE A C 1
ATOM 700 O O . PHE A 1 85 ? 6.156 -5.715 -4.135 1.00 97.50 85 PHE A O 1
ATOM 707 N N . ASN A 1 86 ? 4.437 -6.740 -3.117 1.00 96.94 86 ASN A N 1
ATOM 708 C CA . ASN A 1 86 ? 4.862 -8.075 -3.518 1.00 96.94 86 ASN A CA 1
ATOM 709 C C . ASN A 1 86 ? 4.869 -8.226 -5.050 1.00 96.94 86 ASN A C 1
ATOM 711 O O . ASN A 1 86 ? 5.806 -8.792 -5.609 1.00 96.94 86 ASN A O 1
ATOM 715 N N . ASP A 1 87 ? 3.869 -7.675 -5.736 1.00 95.44 87 ASP A N 1
ATOM 716 C CA . ASP A 1 87 ? 3.775 -7.696 -7.193 1.00 95.44 87 ASP A CA 1
ATOM 717 C C . ASP A 1 87 ? 4.897 -6.894 -7.865 1.00 95.44 87 ASP A C 1
ATOM 719 O O . ASP A 1 87 ? 5.431 -7.363 -8.870 1.00 95.44 87 ASP A O 1
ATOM 723 N N . LEU A 1 88 ? 5.324 -5.754 -7.299 1.00 94.25 88 LEU A N 1
ATOM 724 C CA . LEU A 1 88 ? 6.493 -5.015 -7.806 1.00 94.25 88 LEU A CA 1
ATOM 725 C C . LEU A 1 88 ? 7.752 -5.895 -7.854 1.00 94.25 88 LEU A C 1
ATOM 727 O O . LEU A 1 88 ? 8.571 -5.764 -8.761 1.00 94.25 88 LEU A O 1
ATOM 731 N N . ILE A 1 89 ? 7.902 -6.808 -6.894 1.00 95.69 89 ILE A N 1
ATOM 732 C CA . ILE A 1 89 ? 9.055 -7.707 -6.812 1.00 95.69 89 ILE A CA 1
ATOM 733 C C . ILE A 1 89 ? 8.849 -8.926 -7.719 1.00 95.69 89 ILE A C 1
ATOM 735 O O . ILE A 1 89 ? 9.693 -9.226 -8.563 1.00 95.69 89 ILE A O 1
ATOM 739 N N . VAL A 1 90 ? 7.731 -9.636 -7.553 1.00 95.62 90 VAL A N 1
ATOM 740 C CA . VAL A 1 90 ? 7.499 -10.948 -8.177 1.00 95.62 90 VAL A CA 1
ATOM 741 C C . VAL A 1 90 ? 7.207 -10.831 -9.673 1.00 95.62 90 VAL A C 1
ATOM 743 O O . VAL A 1 90 ? 7.679 -11.658 -10.451 1.00 95.62 90 VAL A O 1
ATOM 746 N N . LYS A 1 91 ? 6.475 -9.796 -10.103 1.00 94.94 91 LYS A N 1
ATOM 747 C CA . LYS A 1 91 ? 6.097 -9.599 -11.515 1.00 94.94 91 LYS A CA 1
ATOM 748 C C . LYS A 1 91 ? 7.111 -8.768 -12.298 1.00 94.94 91 LYS A C 1
ATOM 750 O O . LYS A 1 91 ? 6.887 -8.468 -13.468 1.00 94.94 91 LYS A O 1
ATOM 755 N N . ARG A 1 92 ? 8.246 -8.401 -11.694 1.00 95.12 92 ARG A N 1
ATOM 756 C CA . ARG A 1 92 ? 9.270 -7.567 -12.341 1.00 95.12 92 ARG A CA 1
ATOM 757 C C . ARG A 1 92 ? 9.745 -8.148 -13.672 1.00 95.12 92 ARG A C 1
ATOM 759 O O . ARG A 1 92 ? 9.737 -7.446 -14.679 1.00 95.12 92 ARG A O 1
ATOM 766 N N . GLU A 1 93 ? 10.137 -9.420 -13.679 1.00 95.50 93 GLU A N 1
ATOM 767 C CA . GLU A 1 93 ? 10.649 -10.091 -14.884 1.00 95.50 93 GLU A CA 1
ATOM 768 C C . GLU A 1 93 ? 9.570 -10.228 -15.960 1.00 95.50 93 GLU A C 1
ATOM 770 O O . GLU A 1 93 ? 9.834 -10.009 -17.139 1.00 95.50 93 GLU A O 1
ATOM 775 N N . GLU A 1 94 ? 8.329 -10.505 -15.554 1.00 96.31 94 GLU A N 1
ATOM 776 C CA . GLU A 1 94 ? 7.180 -10.527 -16.459 1.00 96.31 94 GLU A CA 1
ATOM 777 C C . GLU A 1 94 ? 6.963 -9.149 -17.105 1.00 96.31 94 GLU A C 1
ATOM 779 O O . GLU A 1 94 ? 6.787 -9.040 -18.319 1.00 96.31 94 GLU A O 1
ATOM 784 N N . HIS A 1 95 ? 7.027 -8.072 -16.318 1.00 94.62 95 HIS A N 1
ATOM 785 C CA . HIS A 1 95 ? 6.917 -6.713 -16.836 1.00 94.62 95 HIS A CA 1
ATOM 786 C C . HIS A 1 95 ? 8.060 -6.361 -17.787 1.00 94.62 95 HIS A C 1
ATOM 788 O O . HIS A 1 95 ? 7.802 -5.757 -18.828 1.00 94.62 95 HIS A O 1
ATOM 794 N N . ILE A 1 96 ? 9.301 -6.736 -17.472 1.00 97.00 96 ILE A N 1
ATOM 795 C CA . ILE A 1 96 ? 10.444 -6.549 -18.372 1.00 97.00 96 ILE A CA 1
ATOM 796 C C . ILE A 1 96 ? 10.178 -7.267 -19.696 1.00 97.00 96 ILE A C 1
ATOM 798 O O . ILE A 1 96 ? 10.170 -6.620 -20.743 1.00 97.00 96 ILE A O 1
ATOM 802 N N . TYR A 1 97 ? 9.871 -8.563 -19.640 1.00 97.25 97 TYR A N 1
ATOM 803 C CA . TYR A 1 97 ? 9.626 -9.391 -20.816 1.00 97.25 97 TYR A CA 1
ATOM 804 C C . TYR A 1 97 ? 8.511 -8.825 -21.703 1.00 97.25 97 TYR A C 1
ATOM 806 O O . TYR A 1 97 ? 8.689 -8.669 -22.911 1.00 97.25 97 TYR A O 1
ATOM 814 N N . ASN A 1 98 ? 7.377 -8.448 -21.108 1.00 95.75 98 ASN A N 1
ATOM 815 C CA . ASN A 1 98 ? 6.238 -7.910 -21.849 1.00 95.75 98 ASN A CA 1
ATOM 816 C C . ASN A 1 98 ? 6.569 -6.578 -22.542 1.00 95.75 98 ASN A C 1
ATOM 818 O O . ASN A 1 98 ? 6.164 -6.361 -23.685 1.00 95.75 98 ASN A O 1
ATOM 822 N N . ASN A 1 99 ? 7.323 -5.691 -21.882 1.00 95.25 99 ASN A N 1
ATOM 823 C CA . ASN A 1 99 ? 7.730 -4.419 -22.482 1.00 95.25 99 ASN A CA 1
ATOM 824 C C . ASN A 1 99 ? 8.793 -4.612 -23.578 1.00 95.25 99 ASN A C 1
ATOM 826 O O . ASN A 1 99 ? 8.726 -3.945 -24.608 1.00 95.25 99 ASN A O 1
ATOM 830 N N . GLU A 1 100 ? 9.744 -5.533 -23.400 1.00 96.50 100 GLU A N 1
ATOM 831 C CA . GLU A 1 100 ? 10.743 -5.854 -24.430 1.00 96.50 100 GLU A CA 1
ATOM 832 C C . GLU A 1 100 ? 10.097 -6.494 -25.662 1.00 96.50 100 GLU A C 1
ATOM 834 O O . GLU A 1 100 ? 10.349 -6.053 -26.782 1.00 96.50 100 GLU A O 1
ATOM 839 N N . SER A 1 101 ? 9.174 -7.436 -25.462 1.00 94.81 101 SER A N 1
ATOM 840 C CA . SER A 1 101 ? 8.378 -8.040 -26.536 1.00 94.81 101 SER A CA 1
ATOM 841 C C . SER A 1 101 ? 7.565 -6.994 -27.311 1.00 94.81 101 SER A C 1
ATOM 843 O O . SER A 1 101 ? 7.544 -6.995 -28.543 1.00 94.81 101 SER A O 1
ATOM 845 N N . LEU A 1 102 ? 6.945 -6.032 -26.616 1.00 93.12 102 LEU A N 1
ATOM 846 C CA . LEU A 1 102 ? 6.237 -4.925 -27.264 1.00 93.12 102 LEU A CA 1
ATOM 847 C C . LEU A 1 102 ? 7.178 -4.068 -28.128 1.00 93.12 102 LEU A C 1
ATOM 849 O O . LEU A 1 102 ? 6.846 -3.754 -29.272 1.00 93.12 102 LEU A O 1
ATOM 853 N N . LEU A 1 103 ? 8.358 -3.724 -27.604 1.00 93.31 103 LEU A N 1
ATOM 854 C CA . LEU A 1 103 ? 9.374 -2.957 -28.330 1.00 93.31 103 LEU A CA 1
ATOM 855 C C . LEU A 1 103 ? 9.886 -3.697 -29.573 1.00 93.31 103 LEU A C 1
ATOM 857 O O . LEU A 1 103 ? 10.088 -3.073 -30.615 1.00 93.31 103 LEU A O 1
ATOM 861 N N . GLU A 1 104 ? 10.063 -5.017 -29.501 1.00 93.31 104 GLU A N 1
ATOM 862 C CA . GLU A 1 104 ? 10.448 -5.833 -30.656 1.00 93.31 104 GLU A CA 1
ATOM 863 C C . GLU A 1 104 ? 9.398 -5.801 -31.769 1.00 93.31 104 GLU A C 1
ATOM 865 O O . GLU A 1 104 ? 9.753 -5.643 -32.939 1.00 93.31 104 GLU A O 1
ATOM 870 N N . ARG A 1 105 ? 8.112 -5.909 -31.420 1.00 92.44 105 ARG A N 1
ATOM 871 C CA . ARG A 1 105 ? 7.004 -5.851 -32.389 1.00 92.44 105 ARG A CA 1
ATOM 872 C C . ARG A 1 105 ? 6.913 -4.486 -33.071 1.00 92.44 105 ARG A C 1
ATOM 874 O O . ARG A 1 105 ? 6.730 -4.420 -34.284 1.00 92.44 105 ARG A O 1
ATOM 881 N N . ILE A 1 106 ? 7.122 -3.404 -32.317 1.00 90.50 106 ILE A N 1
ATOM 882 C CA . ILE A 1 106 ? 7.212 -2.045 -32.875 1.00 90.50 106 ILE A CA 1
ATOM 883 C C . ILE A 1 106 ? 8.382 -1.948 -33.869 1.00 90.50 106 ILE A C 1
ATOM 885 O O . ILE A 1 106 ? 8.194 -1.484 -34.989 1.00 90.50 106 ILE A O 1
ATOM 889 N N . ASN A 1 107 ? 9.573 -2.445 -33.511 1.00 87.69 107 ASN A N 1
ATOM 890 C CA . ASN A 1 107 ? 10.754 -2.397 -34.389 1.00 87.69 107 ASN A CA 1
ATOM 891 C C . ASN A 1 107 ? 10.596 -3.227 -35.676 1.00 87.69 107 ASN A C 1
ATOM 893 O O . ASN A 1 107 ? 11.239 -2.931 -36.682 1.00 87.69 107 ASN A O 1
ATOM 897 N N . LYS A 1 108 ? 9.751 -4.264 -35.655 1.00 90.69 108 LYS A N 1
ATOM 898 C CA . LYS A 1 108 ? 9.386 -5.071 -36.833 1.00 90.69 108 LYS A CA 1
ATOM 899 C C . LYS A 1 108 ? 8.292 -4.427 -37.696 1.00 90.69 108 LYS A C 1
ATOM 901 O O . LYS A 1 108 ? 7.839 -5.054 -38.649 1.00 90.69 108 LYS A O 1
ATOM 906 N N . ASN A 1 109 ? 7.880 -3.193 -37.388 1.00 84.25 109 ASN A N 1
ATOM 907 C CA . ASN A 1 109 ? 6.756 -2.491 -38.013 1.00 84.25 109 ASN A CA 1
ATOM 908 C C . ASN A 1 109 ? 5.422 -3.257 -37.906 1.00 84.25 109 ASN A C 1
ATOM 910 O O . ASN A 1 109 ? 4.538 -3.084 -38.739 1.00 84.25 109 ASN A O 1
ATOM 914 N N . GLU A 1 110 ? 5.257 -4.105 -36.884 1.00 84.88 110 GLU A N 1
ATOM 915 C CA . GLU A 1 110 ? 3.986 -4.801 -36.627 1.00 84.88 110 GLU A CA 1
ATOM 916 C C . GLU A 1 110 ? 2.966 -3.896 -35.917 1.00 84.88 110 GLU A C 1
ATOM 918 O O . GLU A 1 110 ? 1.786 -4.236 -35.836 1.00 84.88 110 GLU A O 1
ATOM 923 N N . LEU A 1 111 ? 3.422 -2.767 -35.360 1.00 82.69 111 LEU A N 1
ATOM 924 C CA . LEU A 1 111 ? 2.628 -1.803 -34.601 1.00 82.69 111 LEU A CA 1
ATOM 925 C C . LEU A 1 111 ? 3.114 -0.378 -34.898 1.00 82.69 111 LEU A C 1
ATOM 927 O O . LEU A 1 111 ? 4.291 -0.075 -34.706 1.00 82.69 111 LEU A O 1
ATOM 931 N N . GLU A 1 112 ? 2.206 0.510 -35.302 1.00 82.50 112 GLU A N 1
ATOM 932 C CA . GLU A 1 112 ? 2.488 1.944 -35.434 1.00 82.50 112 GLU A CA 1
ATOM 933 C C . GLU A 1 112 ? 2.203 2.651 -34.107 1.00 82.50 112 GLU A C 1
ATOM 935 O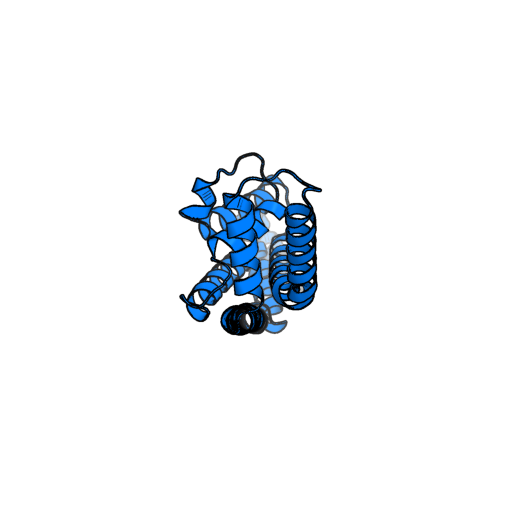 O . GLU A 1 112 ? 1.053 2.802 -33.692 1.00 82.50 112 GLU A O 1
ATOM 940 N N . ILE A 1 113 ? 3.263 3.059 -33.410 1.00 88.62 113 ILE A N 1
ATOM 941 C CA . ILE A 1 113 ? 3.181 3.702 -32.096 1.00 88.62 113 ILE A CA 1
ATOM 942 C C . ILE A 1 113 ? 4.078 4.944 -32.077 1.00 88.62 113 ILE A C 1
ATOM 944 O O . ILE A 1 113 ? 5.102 5.002 -32.758 1.00 88.62 113 ILE A O 1
ATOM 948 N N . SER A 1 114 ? 3.687 5.959 -31.301 1.00 90.06 114 SER A N 1
ATOM 949 C CA . SER A 1 114 ? 4.436 7.211 -31.193 1.00 90.06 114 SER A CA 1
ATOM 950 C C . SER A 1 114 ? 5.853 6.992 -30.650 1.00 90.06 114 SER A C 1
ATOM 952 O O . SER A 1 114 ? 6.079 6.192 -29.740 1.00 90.06 114 SER A O 1
ATOM 954 N N . SER A 1 115 ? 6.817 7.759 -31.163 1.00 88.12 115 SER A N 1
ATOM 955 C CA . SER A 1 115 ? 8.218 7.715 -30.717 1.00 88.12 115 SER A CA 1
ATOM 956 C C . SER A 1 115 ? 8.371 7.942 -29.210 1.00 88.12 115 SER A C 1
ATOM 958 O O . SER A 1 115 ? 9.194 7.290 -28.573 1.00 88.12 115 SER A O 1
ATOM 960 N N . ASN A 1 116 ? 7.540 8.816 -28.635 1.00 90.75 116 ASN A N 1
ATOM 961 C CA . ASN A 1 116 ? 7.561 9.129 -27.206 1.00 90.75 116 ASN A CA 1
ATOM 962 C C . ASN A 1 116 ? 7.223 7.895 -26.361 1.00 90.75 116 ASN A C 1
ATOM 964 O O . ASN A 1 116 ? 7.934 7.592 -25.409 1.00 90.75 116 ASN A O 1
ATOM 968 N N . PHE A 1 117 ? 6.205 7.124 -26.756 1.00 91.25 117 PHE A N 1
ATOM 969 C CA . PHE A 1 117 ? 5.848 5.890 -26.057 1.00 91.25 117 PHE A CA 1
ATOM 970 C C . PHE A 1 117 ? 6.974 4.849 -26.127 1.00 91.25 117 PHE A C 1
ATOM 972 O O . PHE A 1 117 ? 7.243 4.152 -25.147 1.00 91.25 117 PHE A O 1
ATOM 979 N N . VAL A 1 118 ? 7.657 4.744 -27.273 1.00 92.31 118 VAL A N 1
ATOM 980 C CA . VAL A 1 118 ? 8.809 3.843 -27.436 1.00 92.31 118 VAL A CA 1
ATOM 981 C C . VAL A 1 118 ? 9.931 4.224 -26.472 1.00 92.31 118 VAL A C 1
ATOM 983 O O . VAL A 1 118 ? 10.493 3.359 -25.800 1.00 92.31 118 VAL A O 1
ATOM 986 N N . GLU A 1 119 ? 10.258 5.512 -26.388 1.00 94.12 119 GLU A N 1
ATOM 987 C CA . GLU A 1 119 ? 11.295 6.017 -25.490 1.00 94.12 119 GLU A CA 1
ATOM 988 C C . GLU A 1 119 ? 10.923 5.834 -24.012 1.00 94.12 119 GLU A C 1
ATOM 990 O O . GLU A 1 119 ? 11.750 5.371 -23.223 1.00 94.12 119 GLU A O 1
ATOM 995 N N . ASP A 1 120 ? 9.677 6.125 -23.636 1.00 93.25 120 ASP A N 1
ATOM 996 C CA . ASP A 1 120 ? 9.158 5.899 -22.283 1.00 93.25 120 ASP A CA 1
ATOM 997 C C . ASP A 1 120 ? 9.227 4.421 -21.891 1.00 93.25 120 ASP A C 1
ATOM 999 O O . ASP A 1 120 ? 9.688 4.078 -20.801 1.00 93.25 120 ASP A O 1
ATOM 1003 N N . THR A 1 121 ? 8.840 3.528 -22.803 1.00 94.25 121 THR A N 1
ATOM 1004 C CA . THR A 1 121 ? 8.885 2.080 -22.575 1.00 94.25 121 THR A CA 1
ATOM 1005 C C . THR A 1 121 ? 10.324 1.594 -22.400 1.00 94.25 121 THR A C 1
ATOM 1007 O O . THR A 1 121 ? 10.603 0.827 -21.478 1.00 94.25 121 THR A O 1
ATOM 1010 N N . LYS A 1 122 ? 11.271 2.084 -23.215 1.00 95.62 122 LYS A N 1
ATOM 1011 C CA . LYS A 1 122 ? 12.705 1.773 -23.068 1.00 95.62 122 LYS A CA 1
ATOM 1012 C C . LYS A 1 122 ? 13.256 2.238 -21.722 1.00 95.62 122 LYS A C 1
ATOM 1014 O O . LYS A 1 122 ? 13.911 1.453 -21.037 1.00 95.62 122 LYS A O 1
ATOM 1019 N N . ARG A 1 123 ? 12.960 3.480 -21.323 1.00 95.81 123 ARG A N 1
ATOM 1020 C CA . ARG A 1 123 ? 13.356 4.024 -20.014 1.00 95.81 123 ARG A CA 1
ATOM 1021 C C . ARG A 1 123 ? 12.777 3.195 -18.872 1.00 95.81 123 ARG A C 1
ATOM 1023 O O . ARG A 1 123 ? 13.497 2.859 -17.937 1.00 95.81 123 ARG A O 1
ATOM 1030 N N . LYS A 1 124 ? 11.507 2.796 -18.977 1.00 94.31 124 LYS A N 1
ATOM 1031 C CA . LYS A 1 124 ? 10.849 1.928 -17.996 1.00 94.31 124 LYS A CA 1
ATOM 1032 C C . LYS A 1 124 ? 11.536 0.567 -17.884 1.00 94.31 124 LYS A C 1
ATOM 1034 O O . LYS A 1 124 ? 11.802 0.133 -16.771 1.00 94.31 124 LYS A O 1
ATOM 1039 N N . VAL A 1 125 ? 11.862 -0.089 -19.000 1.00 96.56 125 VAL A N 1
ATOM 1040 C CA . VAL A 1 125 ? 12.593 -1.372 -18.985 1.00 96.56 125 VAL A CA 1
ATOM 1041 C C . VAL A 1 125 ? 13.963 -1.220 -18.331 1.00 96.56 125 VAL A C 1
ATOM 1043 O O . VAL A 1 125 ? 14.328 -2.034 -17.487 1.00 96.56 125 VAL A O 1
ATOM 1046 N N . GLN A 1 126 ? 14.713 -0.174 -18.686 1.00 97.25 126 GLN A N 1
ATOM 1047 C CA . GLN A 1 126 ? 16.019 0.094 -18.081 1.00 97.25 126 GLN A CA 1
ATOM 1048 C C . GLN A 1 126 ? 15.912 0.316 -16.572 1.00 97.25 126 GLN A C 1
ATOM 1050 O O . GLN A 1 126 ? 16.702 -0.250 -15.822 1.00 97.25 126 GLN A O 1
ATOM 1055 N N . PHE A 1 127 ? 14.913 1.082 -16.128 1.00 96.19 127 PHE A N 1
ATOM 1056 C CA . PHE A 1 127 ? 14.657 1.291 -14.709 1.00 96.19 127 PHE A CA 1
ATOM 1057 C C . PHE A 1 127 ? 14.286 -0.015 -13.999 1.00 96.19 127 PHE A C 1
ATOM 1059 O O . PHE A 1 127 ? 14.879 -0.327 -12.979 1.00 96.19 127 PHE A O 1
ATOM 1066 N N . LEU A 1 128 ? 13.394 -0.837 -14.561 1.00 96.56 128 LEU A N 1
ATOM 1067 C CA . LEU A 1 128 ? 13.036 -2.141 -13.980 1.00 96.56 128 LEU A CA 1
ATOM 1068 C C . LEU A 1 128 ? 14.242 -3.087 -13.831 1.00 96.56 128 LEU A C 1
ATOM 1070 O O . LEU A 1 128 ? 14.252 -3.926 -12.932 1.00 96.56 128 LEU A O 1
ATOM 1074 N N . LYS A 1 129 ? 15.251 -2.964 -14.703 1.00 96.88 129 LYS A N 1
ATOM 1075 C CA . LYS A 1 129 ? 16.503 -3.737 -14.651 1.00 96.88 129 LYS A CA 1
ATOM 1076 C C . LYS A 1 129 ? 17.550 -3.150 -13.700 1.00 96.88 129 LYS A C 1
ATOM 1078 O O . LYS A 1 129 ? 18.563 -3.805 -13.461 1.00 96.88 129 LYS A O 1
ATOM 1083 N N . SER A 1 130 ? 17.362 -1.930 -13.200 1.00 97.31 130 SER A N 1
ATOM 1084 C CA . SER A 1 130 ? 18.373 -1.252 -12.392 1.00 97.31 130 SER A CA 1
ATOM 1085 C C . SER A 1 130 ? 18.459 -1.840 -10.983 1.00 97.31 130 SER A C 1
ATOM 1087 O O . SER A 1 130 ? 17.463 -2.283 -10.409 1.00 97.31 130 SER A O 1
ATOM 1089 N N . GLU A 1 131 ? 19.656 -1.802 -10.390 1.00 96.44 131 GLU A N 1
ATOM 1090 C CA . GLU A 1 131 ? 19.849 -2.168 -8.980 1.00 96.44 131 GLU A CA 1
ATOM 1091 C C . GLU A 1 131 ? 19.028 -1.277 -8.040 1.00 96.44 131 GLU A C 1
ATOM 1093 O O . GLU A 1 131 ? 18.559 -1.744 -7.003 1.00 96.44 131 GLU A O 1
ATOM 1098 N N . GLU A 1 132 ? 18.815 -0.014 -8.420 1.00 95.50 132 GLU A N 1
ATOM 1099 C CA . GLU A 1 132 ? 17.979 0.933 -7.680 1.00 95.50 132 GLU A CA 1
ATOM 1100 C C . GLU A 1 132 ? 16.545 0.427 -7.559 1.00 95.50 132 GLU A C 1
ATOM 1102 O O . GLU A 1 132 ? 16.018 0.385 -6.452 1.00 95.50 132 GLU A O 1
ATOM 1107 N N . TYR A 1 133 ? 15.935 -0.037 -8.656 1.00 96.62 133 TYR A N 1
ATOM 1108 C CA . TYR A 1 133 ? 14.588 -0.598 -8.605 1.00 96.62 133 TYR A CA 1
ATOM 1109 C C . TYR A 1 133 ? 14.526 -1.798 -7.662 1.00 96.62 133 TYR A C 1
ATOM 1111 O O . TYR A 1 133 ? 13.666 -1.842 -6.787 1.00 96.62 133 TYR A O 1
ATOM 1119 N N . VAL A 1 134 ? 15.471 -2.740 -7.782 1.00 95.75 134 VAL A N 1
ATOM 1120 C CA . VAL A 1 134 ? 15.519 -3.934 -6.918 1.00 95.75 134 VAL A CA 1
ATOM 1121 C C . VAL A 1 134 ? 15.635 -3.549 -5.445 1.00 95.75 134 VAL A C 1
ATOM 1123 O O . VAL A 1 134 ? 14.949 -4.115 -4.589 1.00 95.75 134 VAL A O 1
ATOM 1126 N N . ARG A 1 135 ? 16.515 -2.588 -5.146 1.00 96.19 135 ARG A N 1
ATOM 1127 C CA . ARG A 1 135 ? 16.754 -2.101 -3.790 1.00 96.19 135 ARG A CA 1
ATOM 1128 C C . ARG A 1 135 ? 15.510 -1.415 -3.237 1.00 96.19 135 ARG A C 1
ATOM 1130 O O . ARG A 1 135 ? 15.052 -1.788 -2.161 1.00 96.19 135 ARG A O 1
ATOM 1137 N N . PHE A 1 136 ? 14.947 -0.459 -3.971 1.00 96.62 136 PHE A N 1
ATOM 1138 C CA . PHE A 1 136 ? 13.800 0.327 -3.522 1.00 96.62 136 PHE A CA 1
ATOM 1139 C C . PHE A 1 136 ? 12.542 -0.520 -3.379 1.00 96.62 136 PHE A C 1
ATOM 1141 O O . PHE A 1 136 ? 11.885 -0.425 -2.348 1.00 96.62 136 PHE A O 1
ATOM 1148 N N . SER A 1 137 ? 12.239 -1.417 -4.324 1.00 96.50 137 SER A N 1
ATOM 1149 C CA . SER A 1 137 ? 11.058 -2.285 -4.217 1.00 96.50 137 SER A CA 1
ATOM 1150 C C . SER A 1 137 ? 11.124 -3.171 -2.976 1.00 96.50 137 SER A C 1
ATOM 1152 O O . SER A 1 137 ? 10.117 -3.393 -2.306 1.00 96.50 137 SER A O 1
ATOM 1154 N N . LYS A 1 138 ? 12.327 -3.659 -2.642 1.00 96.06 138 LYS A N 1
ATOM 1155 C CA . LYS A 1 138 ? 12.544 -4.467 -1.444 1.00 96.06 138 LYS A CA 1
ATOM 1156 C C . LYS A 1 138 ? 12.416 -3.634 -0.169 1.00 96.06 138 LYS A C 1
ATOM 1158 O O . LYS A 1 138 ? 11.711 -4.053 0.740 1.00 96.06 138 LYS A O 1
ATOM 1163 N N . ILE A 1 139 ? 13.045 -2.457 -0.117 1.00 96.56 139 ILE A N 1
ATOM 1164 C CA . ILE A 1 139 ? 12.941 -1.542 1.031 1.00 96.56 139 ILE A CA 1
ATOM 1165 C C . ILE A 1 139 ? 11.482 -1.159 1.284 1.00 96.56 139 ILE A C 1
ATOM 1167 O O . ILE A 1 139 ? 11.036 -1.225 2.427 1.00 96.56 139 ILE A O 1
ATOM 1171 N N . GLU A 1 140 ? 10.725 -0.799 0.246 1.00 97.19 140 GLU A N 1
ATOM 1172 C CA . GLU A 1 140 ? 9.309 -0.441 0.377 1.00 97.19 140 GLU A CA 1
ATOM 1173 C C . GLU A 1 140 ? 8.483 -1.579 0.983 1.00 97.19 140 GLU A C 1
ATOM 1175 O O . GLU A 1 140 ? 7.688 -1.339 1.898 1.00 97.19 140 GLU A O 1
ATOM 1180 N N . PHE A 1 141 ? 8.698 -2.809 0.504 1.00 97.69 141 PHE A N 1
ATOM 1181 C CA . PHE A 1 141 ? 7.987 -3.993 0.976 1.00 97.69 141 PHE A CA 1
ATOM 1182 C C . PHE A 1 141 ? 8.366 -4.383 2.406 1.00 97.69 141 PHE A C 1
ATOM 1184 O O . PHE A 1 141 ? 7.485 -4.600 3.240 1.00 97.69 141 PHE A O 1
ATOM 1191 N N . ASP A 1 142 ? 9.665 -4.449 2.703 1.00 97.81 142 ASP A N 1
ATOM 1192 C CA . ASP A 1 142 ? 10.174 -4.818 4.024 1.00 97.81 142 ASP A CA 1
ATOM 1193 C C . ASP A 1 142 ? 9.730 -3.786 5.072 1.00 97.81 142 ASP A C 1
ATOM 1195 O O . ASP A 1 142 ? 9.208 -4.162 6.121 1.00 97.81 142 ASP A O 1
ATOM 1199 N N . THR A 1 143 ? 9.815 -2.490 4.745 1.00 97.81 143 THR A N 1
ATOM 1200 C CA . THR A 1 143 ? 9.344 -1.395 5.612 1.00 97.81 143 THR A CA 1
ATOM 1201 C C . THR A 1 143 ? 7.846 -1.497 5.884 1.00 97.81 143 THR A C 1
ATOM 1203 O O . THR A 1 143 ? 7.408 -1.324 7.020 1.00 97.81 143 THR A O 1
ATOM 1206 N N . TRP A 1 144 ? 7.037 -1.787 4.860 1.00 98.06 144 TRP A N 1
ATOM 1207 C CA . TRP A 1 144 ? 5.599 -1.974 5.048 1.00 98.06 144 TRP A CA 1
ATOM 1208 C C . TRP A 1 144 ? 5.295 -3.155 5.975 1.00 98.06 144 TRP A C 1
ATOM 1210 O O . TRP A 1 144 ? 4.507 -3.018 6.911 1.00 98.06 144 TRP A O 1
ATOM 1220 N N . ASN A 1 145 ? 5.948 -4.299 5.757 1.00 98.12 145 ASN A N 1
ATOM 1221 C CA . ASN A 1 145 ? 5.760 -5.484 6.591 1.00 98.12 145 ASN A CA 1
ATOM 1222 C C . ASN A 1 145 ? 6.196 -5.240 8.040 1.00 98.12 145 ASN A C 1
ATOM 1224 O O . ASN A 1 145 ? 5.490 -5.664 8.951 1.00 98.12 145 ASN A O 1
ATOM 1228 N N . GLU A 1 146 ? 7.311 -4.540 8.259 1.00 98.31 146 GLU A N 1
ATOM 1229 C CA . GLU A 1 146 ? 7.767 -4.146 9.594 1.00 98.31 146 GLU A CA 1
ATOM 1230 C C . GLU A 1 146 ? 6.692 -3.317 10.307 1.00 98.31 146 GLU A C 1
ATOM 1232 O O . GLU A 1 146 ? 6.230 -3.700 11.382 1.00 98.31 146 GLU A O 1
ATOM 1237 N N . ILE A 1 147 ? 6.234 -2.231 9.679 1.00 98.38 147 ILE A N 1
ATOM 1238 C CA . ILE A 1 147 ? 5.238 -1.317 10.255 1.00 98.38 147 ILE A CA 1
ATOM 1239 C C . ILE A 1 147 ? 3.951 -2.059 10.597 1.00 98.38 147 ILE A C 1
ATOM 1241 O O . ILE A 1 147 ? 3.442 -1.928 11.708 1.00 98.38 147 ILE A O 1
ATOM 1245 N N . ILE A 1 148 ? 3.428 -2.866 9.672 1.00 97.81 148 ILE A N 1
ATOM 1246 C CA . ILE A 1 148 ? 2.190 -3.613 9.903 1.00 97.81 148 ILE A CA 1
ATOM 1247 C C . ILE A 1 148 ? 2.378 -4.686 10.977 1.00 97.81 148 ILE A C 1
ATOM 1249 O O . ILE A 1 148 ? 1.494 -4.858 11.811 1.00 97.81 148 ILE A O 1
ATOM 1253 N N . SER A 1 149 ? 3.529 -5.362 11.026 1.00 96.75 149 SER A N 1
ATOM 1254 C CA . SER A 1 149 ? 3.803 -6.362 12.066 1.00 96.75 149 SER A CA 1
ATOM 1255 C C . SER A 1 149 ? 3.846 -5.768 13.473 1.00 96.75 149 SER A C 1
ATOM 1257 O O . SER A 1 149 ? 3.542 -6.472 14.430 1.00 96.75 149 SER A O 1
ATOM 1259 N N . VAL A 1 150 ? 4.191 -4.482 13.595 1.00 96.75 150 VAL A N 1
ATOM 1260 C CA . VAL A 1 150 ? 4.169 -3.745 14.860 1.00 96.75 150 VAL A CA 1
ATOM 1261 C C . VAL A 1 150 ? 2.763 -3.223 15.135 1.00 96.75 150 VAL A C 1
ATOM 1263 O O . VAL A 1 150 ? 2.171 -3.566 16.153 1.00 96.75 150 VAL A O 1
ATOM 1266 N N . ASN A 1 151 ? 2.206 -2.437 14.212 1.00 96.56 151 ASN A N 1
ATOM 1267 C CA . ASN A 1 151 ? 0.980 -1.667 14.420 1.00 96.56 151 ASN A CA 1
ATOM 1268 C C . ASN A 1 151 ? -0.308 -2.500 14.348 1.00 96.56 151 ASN A C 1
ATOM 1270 O O . ASN A 1 151 ? -1.336 -2.061 14.854 1.00 96.56 151 ASN A O 1
ATOM 1274 N N . PHE A 1 152 ? -0.252 -3.682 13.740 1.00 96.50 152 PHE A N 1
ATOM 1275 C CA . PHE A 1 152 ? -1.366 -4.624 13.609 1.00 96.50 152 PHE A CA 1
ATOM 1276 C C . PHE A 1 152 ? -0.947 -6.031 14.065 1.00 96.50 152 PHE A C 1
ATOM 1278 O O . PHE A 1 152 ? -1.391 -7.042 13.520 1.00 96.50 152 PHE A O 1
ATOM 1285 N N . SER A 1 153 ? -0.059 -6.104 15.063 1.00 94.94 153 SER A N 1
ATOM 1286 C CA . SER A 1 153 ? 0.247 -7.360 15.753 1.00 94.94 153 SER A CA 1
ATOM 1287 C C . SER A 1 153 ? -1.002 -7.919 16.454 1.00 94.94 153 SER A C 1
ATOM 1289 O O . SER A 1 153 ? -1.885 -7.141 16.815 1.00 94.94 153 SER A O 1
ATOM 1291 N N . PRO A 1 154 ? -1.077 -9.235 16.735 1.00 94.19 154 PRO A N 1
ATOM 1292 C CA . PRO A 1 154 ? -2.199 -9.810 17.480 1.00 94.19 154 PRO A CA 1
ATOM 1293 C C . PRO A 1 154 ? -2.486 -9.091 18.804 1.00 94.19 154 PRO A C 1
ATOM 1295 O O . PRO A 1 154 ? -3.637 -8.815 19.116 1.00 94.19 154 PRO A O 1
ATOM 1298 N N . SER A 1 155 ? -1.440 -8.705 19.542 1.00 93.62 155 SER A N 1
ATOM 1299 C CA . SER A 1 155 ? -1.588 -7.943 20.784 1.00 93.62 155 SER A CA 1
ATOM 1300 C C . SER A 1 155 ? -2.150 -6.539 20.562 1.00 93.62 155 SER A C 1
ATOM 1302 O O . SER A 1 155 ? -2.956 -6.077 21.361 1.00 93.62 155 SER A O 1
ATOM 1304 N N . GLU A 1 156 ? -1.754 -5.853 19.487 1.00 93.69 156 GLU A N 1
ATOM 1305 C CA . GLU A 1 156 ? -2.311 -4.531 19.172 1.00 93.69 156 GLU A CA 1
ATOM 1306 C C . GLU A 1 156 ? -3.767 -4.634 18.710 1.00 93.69 156 GLU A C 1
ATOM 1308 O O . GLU A 1 156 ? -4.578 -3.791 19.083 1.00 93.69 156 GLU A O 1
ATOM 1313 N N . LEU A 1 157 ? -4.121 -5.673 17.946 1.00 92.25 157 LEU A N 1
ATOM 1314 C CA . LEU A 1 157 ? -5.507 -5.942 17.551 1.00 92.25 157 LEU A CA 1
ATOM 1315 C C . LEU A 1 157 ? -6.394 -6.169 18.785 1.00 92.25 157 LEU A C 1
ATOM 1317 O O . LEU A 1 157 ? -7.424 -5.515 18.919 1.00 92.25 157 LEU A O 1
ATOM 1321 N N . GLU A 1 158 ? -5.952 -6.994 19.741 1.00 92.25 158 GLU A N 1
ATOM 1322 C CA . GLU A 1 158 ? -6.675 -7.214 21.004 1.00 92.25 158 GLU A CA 1
ATOM 1323 C C . GLU A 1 158 ? -6.892 -5.913 21.794 1.00 92.25 158 GLU A C 1
ATOM 1325 O O . GLU A 1 158 ? -7.961 -5.698 22.376 1.00 92.25 158 GLU A O 1
ATOM 1330 N N . VAL A 1 159 ? -5.891 -5.025 21.814 1.00 92.31 159 VAL A N 1
ATOM 1331 C CA . VAL A 1 159 ? -6.008 -3.703 22.447 1.00 92.31 159 VAL A CA 1
ATOM 1332 C C . VAL A 1 159 ? -7.048 -2.848 21.724 1.00 92.31 159 VAL A C 1
ATOM 1334 O O . VAL A 1 159 ? -7.941 -2.309 22.379 1.00 92.31 159 VAL A O 1
ATOM 1337 N N . MET A 1 160 ? -6.982 -2.758 20.393 1.00 92.69 160 MET A N 1
ATOM 1338 C CA . MET A 1 160 ? -7.929 -1.964 19.602 1.00 92.69 160 MET A CA 1
ATOM 1339 C C . MET A 1 160 ? -9.366 -2.481 19.738 1.00 92.69 160 MET A C 1
ATOM 1341 O O . MET A 1 160 ? -10.291 -1.684 19.907 1.00 92.69 160 MET A O 1
ATOM 1345 N N . ASP A 1 161 ? -9.566 -3.798 19.741 1.00 90.44 161 ASP A N 1
ATOM 1346 C CA . ASP A 1 161 ? -10.882 -4.418 19.918 1.00 90.44 161 ASP A CA 1
ATOM 1347 C C . ASP A 1 161 ? -11.462 -4.129 21.299 1.00 90.44 161 ASP A C 1
ATOM 1349 O O . ASP A 1 161 ? -12.637 -3.765 21.437 1.00 90.44 161 ASP A O 1
ATOM 1353 N N . ARG A 1 162 ? -10.624 -4.215 22.337 1.00 90.94 162 ARG A N 1
ATOM 1354 C CA . ARG A 1 162 ? -11.018 -3.853 23.698 1.00 90.94 162 ARG A CA 1
ATOM 1355 C C . ARG A 1 162 ? -11.415 -2.382 23.793 1.00 90.94 162 ARG A C 1
ATOM 1357 O O . ARG A 1 162 ? -12.425 -2.065 24.419 1.00 90.94 162 ARG A O 1
ATOM 1364 N N . GLU A 1 163 ? -10.643 -1.485 23.192 1.00 89.44 163 GLU A N 1
ATOM 1365 C CA . GLU A 1 163 ? -10.948 -0.054 23.179 1.00 89.44 163 GLU A CA 1
ATOM 1366 C C . GLU A 1 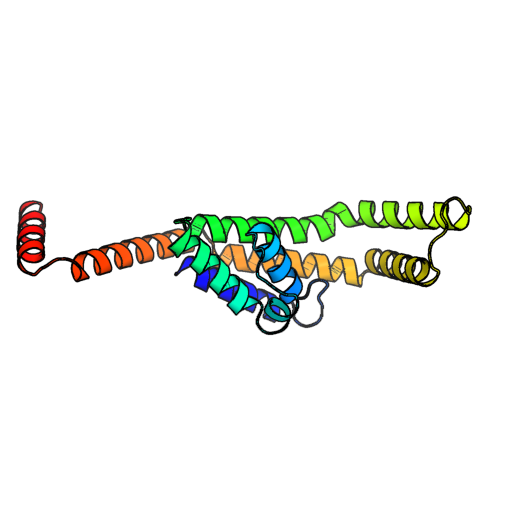163 ? -12.243 0.253 22.415 1.00 89.44 163 GLU A C 1
ATOM 1368 O O . GLU A 1 163 ? -13.057 1.050 22.886 1.00 89.44 163 GLU A O 1
ATOM 1373 N N . MET A 1 164 ? -12.497 -0.420 21.287 1.00 86.44 164 MET A N 1
ATOM 1374 C CA . MET A 1 164 ? -13.767 -0.297 20.566 1.00 86.44 164 MET A CA 1
ATOM 1375 C C . MET A 1 164 ? -14.953 -0.765 21.409 1.00 86.44 164 MET A C 1
ATOM 1377 O O . MET A 1 164 ? -15.980 -0.084 21.440 1.00 86.44 164 MET A O 1
ATOM 1381 N N . ALA A 1 165 ? -14.821 -1.893 22.110 1.00 85.75 165 ALA A N 1
ATOM 1382 C CA . ALA A 1 165 ? -15.870 -2.404 22.987 1.00 85.75 165 ALA A CA 1
ATOM 1383 C C . ALA A 1 165 ? -16.173 -1.431 24.139 1.00 85.75 165 ALA A C 1
ATOM 1385 O O . ALA A 1 165 ? -17.339 -1.168 24.442 1.00 85.75 165 ALA A O 1
ATOM 1386 N N . LEU A 1 166 ? -15.134 -0.847 24.747 1.00 88.00 166 LEU A N 1
ATOM 1387 C CA . LEU A 1 166 ? -15.280 0.164 25.796 1.00 88.00 166 LEU A CA 1
ATOM 1388 C C . LEU A 1 166 ? -15.951 1.442 25.277 1.00 88.00 166 LEU A C 1
ATOM 1390 O O . LEU A 1 166 ? -16.841 1.977 25.935 1.00 88.00 166 LEU A O 1
ATOM 1394 N N . GLU A 1 167 ? -15.576 1.917 24.090 1.00 86.38 167 GLU A N 1
ATOM 1395 C CA . GLU A 1 167 ? -16.187 3.101 23.479 1.00 86.38 167 GLU A CA 1
ATOM 1396 C C . GLU A 1 167 ? -17.651 2.852 23.088 1.00 86.38 167 GLU A C 1
ATOM 1398 O O . GLU A 1 167 ? -18.503 3.720 23.286 1.00 86.38 167 GLU A O 1
ATOM 1403 N N . ALA A 1 168 ? -17.976 1.659 22.581 1.00 83.38 168 ALA A N 1
ATOM 1404 C CA . ALA A 1 168 ? -19.353 1.265 22.297 1.00 83.38 168 ALA A CA 1
ATOM 1405 C C . ALA A 1 168 ? -20.200 1.231 23.579 1.00 83.38 168 ALA A C 1
ATOM 1407 O O . ALA A 1 168 ? -21.306 1.776 23.597 1.00 83.38 168 ALA A O 1
ATOM 1408 N N . HIS A 1 169 ? -19.659 0.667 24.664 1.00 83.56 169 HIS A N 1
ATOM 1409 C CA . HIS A 1 169 ? -20.308 0.672 25.973 1.00 83.56 169 HIS A CA 1
ATOM 1410 C C . HIS A 1 169 ? -20.542 2.100 26.481 1.00 83.56 169 HIS A C 1
ATOM 1412 O O . HIS A 1 169 ? -21.657 2.440 26.869 1.00 83.56 169 HIS A O 1
ATOM 1418 N N . ARG A 1 170 ? -19.522 2.964 26.413 1.00 85.31 170 ARG A N 1
ATOM 1419 C CA . ARG A 1 170 ? -19.608 4.369 26.840 1.00 85.31 170 ARG A CA 1
ATOM 1420 C C . ARG A 1 170 ? -20.694 5.132 26.082 1.00 85.31 170 ARG A C 1
ATOM 1422 O O . ARG A 1 170 ? -21.488 5.837 26.695 1.00 85.31 170 ARG A O 1
ATOM 1429 N N . ARG A 1 171 ? -20.778 4.960 24.759 1.00 83.38 171 ARG A N 1
ATOM 1430 C CA . ARG A 1 171 ? -21.836 5.580 23.940 1.00 83.38 171 ARG A CA 1
ATOM 1431 C C . ARG A 1 171 ? -23.221 5.063 24.295 1.00 83.38 171 ARG A C 1
ATOM 1433 O O . ARG A 1 171 ? -24.164 5.847 24.330 1.00 83.38 171 ARG A O 1
ATOM 1440 N N . HIS A 1 172 ? -23.344 3.764 24.552 1.00 82.88 172 HIS A N 1
ATOM 1441 C CA . HIS A 1 172 ? -24.608 3.182 24.982 1.00 82.88 172 HIS A CA 1
ATOM 1442 C C . HIS A 1 172 ? -25.052 3.769 26.327 1.00 82.88 172 HIS A C 1
ATOM 1444 O O . HIS A 1 172 ? -26.188 4.218 26.451 1.00 82.88 172 HIS A O 1
ATOM 1450 N N . GLU A 1 173 ? -24.140 3.870 27.298 1.00 81.81 173 GLU A N 1
ATOM 1451 C CA . GLU A 1 173 ? -24.414 4.542 28.568 1.00 81.81 173 GLU A CA 1
ATOM 1452 C C . GLU A 1 173 ? -24.787 6.014 28.364 1.00 81.81 173 GLU A C 1
ATOM 1454 O O . GLU A 1 173 ? -25.722 6.497 28.986 1.00 81.81 173 GLU A O 1
ATOM 1459 N N . GLU A 1 174 ? -24.109 6.767 27.502 1.00 84.25 174 GLU A N 1
ATOM 1460 C CA . GLU A 1 174 ? -24.455 8.173 27.234 1.00 84.25 174 GLU A CA 1
ATOM 1461 C C . GLU A 1 174 ? -25.860 8.353 26.638 1.00 84.25 174 GLU A C 1
ATOM 1463 O O . GLU A 1 174 ? -26.501 9.371 26.898 1.00 84.25 174 GLU A O 1
ATOM 1468 N N . GLN A 1 175 ? -26.350 7.366 25.887 1.00 83.19 175 GLN A N 1
ATOM 1469 C CA . GLN A 1 175 ? -27.683 7.377 25.279 1.00 83.19 175 GLN A CA 1
ATOM 1470 C C . GLN A 1 175 ? -28.794 6.917 26.229 1.00 83.19 175 GLN A C 1
ATOM 1472 O O . GLN A 1 175 ? -29.955 7.255 25.998 1.00 83.19 175 GLN A O 1
ATOM 1477 N N . MET A 1 176 ? -28.459 6.178 27.290 1.00 83.19 176 MET A N 1
ATOM 1478 C CA . MET A 1 176 ? -29.438 5.766 28.293 1.00 83.19 176 MET A CA 1
ATOM 1479 C C . MET A 1 176 ? -29.960 6.966 29.079 1.00 83.19 176 MET A C 1
ATOM 1481 O O . MET A 1 176 ? -29.193 7.785 29.604 1.00 83.19 176 MET A O 1
ATOM 1485 N N . ASN A 1 177 ? -31.277 7.016 29.253 1.00 84.38 177 ASN A N 1
ATOM 1486 C CA . ASN A 1 177 ? -31.882 7.956 30.183 1.00 84.38 177 ASN A CA 1
ATOM 1487 C C . ASN A 1 177 ? -31.551 7.569 31.649 1.00 84.38 177 ASN A C 1
ATOM 1489 O O . ASN A 1 177 ? -31.114 6.447 31.926 1.00 84.38 177 ASN A O 1
ATOM 1493 N N . PRO A 1 178 ? -31.726 8.482 32.623 1.00 80.88 178 PRO A N 1
ATOM 1494 C CA . PRO A 1 178 ? -31.349 8.222 34.016 1.00 80.88 178 PRO A CA 1
ATOM 1495 C C . PRO A 1 178 ? -32.034 6.999 34.645 1.00 80.88 178 PRO A C 1
ATOM 1497 O O . PRO A 1 178 ? -31.439 6.338 35.495 1.00 80.88 178 PRO A O 1
ATOM 1500 N N . GLU A 1 179 ? -33.261 6.684 34.223 1.00 81.06 179 GLU A N 1
ATOM 1501 C CA . GLU A 1 179 ? -34.019 5.541 34.737 1.00 81.06 179 GLU A CA 1
ATOM 1502 C C . GLU A 1 179 ? -33.468 4.220 34.179 1.00 81.06 179 GLU A C 1
ATOM 1504 O O . GLU A 1 179 ? -33.253 3.270 34.931 1.00 81.06 179 GLU A O 1
ATOM 1509 N N . GLU A 1 180 ? -33.137 4.184 32.886 1.00 81.44 180 GLU A N 1
ATOM 1510 C CA . GLU A 1 180 ? -32.483 3.045 32.228 1.00 81.44 180 GLU A CA 1
ATOM 1511 C C . GLU A 1 180 ? -31.112 2.748 32.843 1.00 81.44 180 GLU A C 1
ATOM 1513 O O . GLU A 1 180 ? -30.814 1.589 33.140 1.00 81.44 180 GLU A O 1
ATOM 1518 N N . LYS A 1 181 ? -30.312 3.786 33.134 1.00 80.25 181 LYS A N 1
ATOM 1519 C CA . LYS A 1 181 ? -29.024 3.632 33.835 1.00 80.25 181 LYS A CA 1
ATOM 1520 C C . LYS A 1 181 ? -29.182 2.993 35.205 1.00 80.25 181 LYS A C 1
ATOM 1522 O O . LYS A 1 181 ? -28.411 2.100 35.555 1.00 80.25 181 LYS A O 1
ATOM 1527 N N . ARG A 1 182 ? -30.179 3.444 35.975 1.00 82.19 182 ARG A N 1
ATOM 1528 C CA . ARG A 1 182 ? -30.455 2.918 37.316 1.00 82.19 182 ARG A CA 1
ATOM 1529 C C . ARG A 1 182 ? -30.832 1.439 37.255 1.00 82.19 182 ARG A C 1
ATOM 1531 O O . ARG A 1 182 ? -30.259 0.636 37.985 1.00 82.19 182 ARG A O 1
ATOM 1538 N N . VAL A 1 183 ? -31.739 1.072 36.348 1.00 81.56 183 VAL A N 1
ATOM 1539 C CA . VAL A 1 183 ? -32.161 -0.324 36.150 1.00 81.56 183 VAL A CA 1
ATOM 1540 C C . VAL A 1 183 ? -30.989 -1.198 35.698 1.00 81.56 183 VAL A C 1
ATOM 1542 O O . VAL A 1 183 ? -30.809 -2.300 36.216 1.00 81.56 183 VAL A O 1
ATOM 1545 N N . PHE A 1 184 ? -30.159 -0.707 34.778 1.00 80.38 184 PHE A N 1
ATOM 1546 C CA . PHE A 1 184 ? -28.973 -1.421 34.311 1.00 80.38 184 PHE A CA 1
ATOM 1547 C C . PHE A 1 184 ? -27.957 -1.664 35.441 1.00 80.38 184 PHE A C 1
ATOM 1549 O O . PHE A 1 184 ? -27.473 -2.785 35.612 1.00 80.38 184 PHE A O 1
ATOM 1556 N N . GLN A 1 185 ? -27.686 -0.654 36.272 1.00 81.69 185 GLN A N 1
ATOM 1557 C CA . GLN A 1 185 ? -26.795 -0.780 37.432 1.00 81.69 185 GLN A CA 1
ATOM 1558 C C . GLN A 1 185 ? -27.342 -1.739 38.494 1.00 81.69 185 GLN A C 1
ATOM 1560 O O . GLN A 1 185 ? -26.583 -2.550 39.027 1.00 81.69 185 GLN A O 1
ATOM 1565 N N . ASP A 1 186 ? -28.648 -1.714 38.760 1.00 83.62 186 ASP A N 1
ATOM 1566 C CA . ASP A 1 186 ? -29.295 -2.665 39.669 1.00 83.62 186 ASP A CA 1
ATOM 1567 C C . ASP A 1 186 ? -29.185 -4.111 39.165 1.00 83.62 186 ASP A C 1
ATOM 1569 O O . ASP A 1 186 ? -28.976 -5.033 39.955 1.00 83.62 186 ASP A O 1
ATOM 1573 N N . ILE A 1 187 ? -29.296 -4.322 37.850 1.00 81.62 187 ILE A N 1
ATOM 1574 C CA . ILE A 1 187 ? -29.122 -5.632 37.215 1.00 81.62 187 ILE A CA 1
ATOM 1575 C C . ILE A 1 187 ? -27.672 -6.120 37.356 1.00 81.62 187 ILE A C 1
ATOM 1577 O O . ILE A 1 187 ? -27.461 -7.255 37.784 1.00 81.62 187 ILE A O 1
ATOM 1581 N N . ILE A 1 188 ? -26.676 -5.272 37.075 1.00 82.75 188 ILE A N 1
ATOM 1582 C CA . ILE A 1 188 ? -25.254 -5.623 37.248 1.00 82.75 188 ILE A CA 1
ATOM 1583 C C . ILE A 1 188 ? -24.938 -5.958 38.709 1.00 82.75 188 ILE A C 1
ATOM 1585 O O . ILE A 1 188 ? -24.254 -6.943 38.981 1.00 82.75 188 ILE A O 1
ATOM 1589 N N . ASN A 1 189 ? -25.447 -5.168 39.656 1.00 83.12 189 ASN A N 1
ATOM 1590 C CA . ASN A 1 189 ? -25.207 -5.387 41.082 1.00 83.12 189 ASN A CA 1
ATOM 1591 C C . ASN A 1 189 ? -25.838 -6.684 41.602 1.00 83.12 189 ASN A C 1
ATOM 1593 O O . ASN A 1 189 ? -25.304 -7.272 42.533 1.00 83.12 189 ASN A O 1
ATOM 1597 N N . LYS A 1 190 ? -26.941 -7.149 41.002 1.00 81.50 190 LYS A N 1
ATOM 1598 C CA . LYS A 1 190 ? -27.572 -8.438 41.337 1.00 81.50 190 LYS A CA 1
ATOM 1599 C C . LYS A 1 190 ? -26.854 -9.655 40.752 1.00 81.50 190 LYS A C 1
ATOM 1601 O O . LYS A 1 190 ? -27.131 -10.768 41.187 1.00 81.50 190 LYS A O 1
ATOM 1606 N N . MET A 1 191 ? -25.999 -9.464 39.747 1.00 74.94 191 MET A N 1
ATOM 1607 C CA . MET A 1 191 ? -25.219 -10.545 39.131 1.00 74.94 191 MET A CA 1
ATOM 1608 C C . MET A 1 191 ? -23.834 -10.745 39.766 1.00 74.94 191 MET A C 1
ATOM 1610 O O . MET A 1 191 ? -23.153 -11.706 39.413 1.00 74.94 191 MET A O 1
ATOM 1614 N N . LYS A 1 192 ? -23.409 -9.844 40.657 1.00 55.78 192 LYS A N 1
ATOM 1615 C CA . LYS A 1 192 ? -22.195 -9.987 41.472 1.00 55.78 192 LYS A CA 1
ATOM 1616 C C . LYS A 1 192 ? -22.506 -10.704 42.779 1.00 55.78 192 LYS A C 1
ATOM 1618 O O . LYS A 1 192 ? -21.619 -11.459 43.226 1.00 55.78 192 LYS A O 1
#

Foldseek 3Di:
DLLLVLLLVLLVQLCVQLDPLADAHSLRLLVQLDVVLDDPPDDPVLSVPCSSVSSSVSLVCCCPVVVDDSVVSSVVSLVSSLVVLVCLQPCLVVLLVVLVVVLVCVVVVVDDDDPVVSVVSVVVSVCSPDPSSVVRSVSSNVSSCVSCCVSVPPVNVVVVVVVVVVVVVVVVCVPDDPVRNVVVVVVVVVVD

Secondary structure (DSSP, 8-state):
-HHHHHHHHHHHHHHHHHTTS-SS-HHHHHHHHHHHH--SS--HHHHHHSHHHHHHHHHHHHHHHS---HHHHHHHHHHHHHHHHHHHHHTHHHHHHHHHHHHHHHHTTSS---HHHHHHHHHHHHHHTSHHHHHHHHHHHHHHHHHHHHHT-HHHHHHHHHHHHHHHHHHHHHHS-HHHHHHHHHHHHHH-

Radius of gyration: 23.56 Å; chains: 1; bounding box: 54×28×80 Å

Organism: NCBI:txid1441095

Sequence (192 aa):
MIYIEKLISSLQEWNKKVGEERITPLSGLVSLALLQLGSEEYKAEDYQNNPLSTLKKRIEYLQRNESIFEEFLVNGIIFLIKNYFNDLIVKREEHIYNNESLLERINKNELEISSNFVEDTKRKVQFLKSEEYVRFSKIEFDTWNEIISVNFSPSELEVMDREMALEAHRRHEEQMNPEEKRVFQDIINKMK

pLDDT: mean 90.43, std 7.57, range [55.78, 98.38]